Protein AF-A0A2J7ZUZ9-F1 (afdb_monomer_lite)

pLDDT: mean 76.52, std 19.71, range [29.55, 97.06]

Foldseek 3Di:
DDDDDPPPPPDDDDPVVCVVPVPDGDPDDDPVNDPDDCVVVVNSPDDVVRNLLVVLQVVLVVLLQLQDPPSDPHNDPVSVVLQVLQCVQPVLDDSLLLLLWDWDPADDPRHIFIDRLNGTRDPVCVSNRSSSCSNVVDARDDDPDDDQAALCQLVAFQWSHSLLADPDGSHTPSVVQVQCSQQAQSTGNLLLLQLLVQLVCLVVPQDADPPPGHDDPVRVQVSSLVSSCVCNCVNRRVHDLVSHDPQCSTSVSVNVSSNVCVVSDDPSSSVNSVVVVPPPDDPPPPDPPDPPDDDDDD

Radius of gyration: 25.72 Å; chains: 1; bounding box: 66×53×93 Å

Organism: NCBI:txid47790

Secondary structure (DSSP, 8-state):
--------------HHHHHH-TT----PPPGGGSSS-TTTTTTTSS-HHHHHHHHHHHHHHHHHHHHSTTTSSS--HHHHHHHHHHHHH-TT--GGGGTS-EEEPPBTTBPPEEEETTEEPPTT-HHHHHHHHHGGGSPPP--SSPPPP-THHHHSBSTT-TTSB-SSTT-BHHHHTHHHHTSTT--BHHHHHHHHHHHHHHHHHSPPPPTT-PPPHHHHHHHHHHHHIIIIIIIII---GGGS-GGGGSHHHHHHHHHHHGGGS-HHHHHHHHHHHHS-S-----PPPPTT-PPPP-

Structure (mmCIF, N/CA/C/O backbone):
data_AF-A0A2J7ZUZ9-F1
#
_entry.id   AF-A0A2J7ZUZ9-F1
#
loop_
_atom_site.group_PDB
_atom_site.id
_atom_site.type_symbol
_atom_site.label_atom_id
_atom_site.label_alt_id
_atom_site.label_comp_id
_atom_site.label_asym_id
_atom_site.label_entity_id
_atom_site.label_seq_id
_atom_site.pdbx_PDB_ins_code
_atom_site.Cartn_x
_atom_site.Cartn_y
_atom_site.Cartn_z
_atom_site.occupancy
_atom_site.B_iso_or_equiv
_atom_site.auth_seq_id
_atom_site.auth_comp_id
_atom_site.auth_asym_id
_atom_site.auth_atom_id
_atom_site.pdbx_PDB_model_num
ATOM 1 N N . MET A 1 1 ? 32.241 20.405 -55.257 1.00 35.75 1 MET A N 1
ATOM 2 C CA . MET A 1 1 ? 31.264 19.854 -54.292 1.00 35.75 1 MET A CA 1
ATOM 3 C C . MET A 1 1 ? 31.857 18.591 -53.686 1.00 35.75 1 MET A C 1
ATOM 5 O O . MET A 1 1 ? 31.893 17.569 -54.351 1.00 35.75 1 MET A O 1
ATOM 9 N N . GLY A 1 2 ? 32.438 18.690 -52.487 1.00 31.30 2 GLY A N 1
ATOM 10 C CA . GLY A 1 2 ? 33.053 17.546 -51.808 1.00 31.30 2 GLY A CA 1
ATOM 11 C C . GLY A 1 2 ? 32.007 16.774 -51.010 1.00 31.30 2 GLY A C 1
ATOM 12 O O . GLY A 1 2 ? 31.391 17.340 -50.109 1.00 31.30 2 GLY A O 1
ATOM 13 N N . SER A 1 3 ? 31.805 15.497 -51.340 1.00 31.50 3 SER A N 1
ATOM 14 C CA . SER A 1 3 ? 30.994 14.583 -50.535 1.00 31.50 3 SER A CA 1
ATOM 15 C C . SER A 1 3 ? 31.728 14.350 -49.210 1.00 31.50 3 SER A C 1
ATOM 17 O O . SER A 1 3 ? 32.793 13.729 -49.187 1.00 31.50 3 SER A O 1
ATOM 19 N N . ARG A 1 4 ? 31.206 14.897 -48.108 1.00 31.19 4 ARG A N 1
ATOM 20 C CA . ARG A 1 4 ? 31.667 14.549 -46.761 1.00 31.19 4 ARG A CA 1
ATOM 21 C C . ARG A 1 4 ? 31.138 13.153 -46.448 1.00 31.19 4 ARG A C 1
ATOM 23 O O . ARG A 1 4 ? 29.943 12.993 -46.217 1.00 31.19 4 ARG A O 1
ATOM 30 N N . SER A 1 5 ? 32.018 12.156 -46.440 1.00 32.69 5 SER A N 1
ATOM 31 C CA . SER A 1 5 ? 31.731 10.890 -45.776 1.00 32.69 5 SER A CA 1
ATOM 32 C C . SER A 1 5 ? 31.571 11.183 -44.284 1.00 32.69 5 SER A C 1
ATOM 34 O O . SER A 1 5 ? 32.500 11.627 -43.610 1.00 32.69 5 SER A O 1
ATOM 36 N N . VAL A 1 6 ? 30.359 11.006 -43.764 1.00 29.89 6 VAL A N 1
ATOM 37 C CA . VAL A 1 6 ? 30.126 11.030 -42.320 1.00 29.89 6 VAL A CA 1
ATOM 38 C C . VAL A 1 6 ? 30.695 9.721 -41.789 1.00 29.89 6 VAL A C 1
ATOM 40 O O . VAL A 1 6 ? 30.042 8.683 -41.857 1.00 29.89 6 VAL A O 1
ATOM 43 N N . SER A 1 7 ? 31.947 9.734 -41.330 1.00 32.03 7 SER A N 1
ATOM 44 C CA . SER A 1 7 ? 32.461 8.610 -40.557 1.00 32.03 7 SER A CA 1
ATOM 45 C C . SER A 1 7 ? 31.780 8.640 -39.190 1.00 32.03 7 SER A C 1
ATOM 47 O O . SER A 1 7 ? 31.858 9.623 -38.452 1.00 32.03 7 SER A O 1
ATOM 49 N N . LEU A 1 8 ? 31.052 7.572 -38.866 1.00 31.83 8 LEU A N 1
ATOM 50 C CA . LEU A 1 8 ? 30.595 7.330 -37.504 1.00 31.83 8 LEU A CA 1
ATOM 51 C C . LEU A 1 8 ? 31.837 7.073 -36.657 1.00 31.83 8 LEU A C 1
ATOM 53 O O . LEU A 1 8 ? 32.473 6.023 -36.736 1.00 31.83 8 LEU A O 1
ATOM 57 N N . VAL A 1 9 ? 32.212 8.089 -35.893 1.00 33.97 9 VAL A N 1
ATOM 58 C CA . VAL A 1 9 ? 33.289 8.019 -34.921 1.00 33.97 9 VAL A CA 1
ATOM 59 C C . VAL A 1 9 ? 32.728 7.336 -33.677 1.00 33.97 9 VAL A C 1
ATOM 61 O O . VAL A 1 9 ? 32.212 7.992 -32.777 1.00 33.97 9 VAL A O 1
ATOM 64 N N . ASP A 1 10 ? 32.815 6.008 -33.637 1.00 45.00 10 ASP A N 1
ATOM 65 C CA . ASP A 1 10 ? 32.682 5.259 -32.389 1.00 45.00 10 ASP A CA 1
ATOM 66 C C . ASP A 1 10 ? 33.956 5.486 -31.566 1.00 45.00 10 ASP A C 1
ATOM 68 O O . ASP A 1 10 ? 35.033 4.954 -31.852 1.00 45.00 10 ASP A O 1
ATOM 72 N N . ARG A 1 11 ? 33.854 6.383 -30.587 1.00 41.53 11 ARG A N 1
ATOM 73 C CA . ARG A 1 11 ? 34.906 6.659 -29.612 1.00 41.53 11 ARG A CA 1
ATOM 74 C C . ARG A 1 11 ? 34.312 6.526 -28.228 1.00 41.53 11 ARG A C 1
ATOM 76 O O . ARG A 1 11 ? 33.877 7.503 -27.639 1.00 41.53 11 ARG A O 1
ATOM 83 N N . ALA A 1 12 ? 34.294 5.274 -27.792 1.00 36.56 12 ALA A N 1
ATOM 84 C CA . ALA A 1 12 ? 34.649 4.803 -26.467 1.00 36.56 12 ALA A CA 1
ATOM 85 C C . ALA A 1 12 ? 34.298 5.700 -25.260 1.00 36.56 12 ALA A C 1
ATOM 87 O O . ALA A 1 12 ? 34.717 6.846 -25.137 1.00 36.56 12 ALA A O 1
ATOM 88 N N . TYR A 1 13 ? 33.692 5.012 -24.291 1.00 44.44 13 TYR A N 1
ATOM 89 C CA . TYR A 1 13 ? 33.677 5.268 -22.850 1.00 44.44 13 TYR A CA 1
ATOM 90 C C . TYR A 1 13 ? 32.392 5.875 -22.283 1.00 44.44 13 TYR A C 1
ATOM 92 O O . TYR A 1 13 ? 31.895 6.913 -22.710 1.00 44.44 13 TYR A O 1
ATOM 100 N N . SER A 1 14 ? 31.902 5.249 -21.209 1.00 40.84 14 SER A N 1
ATOM 101 C CA . SER A 1 14 ? 31.182 6.006 -20.193 1.00 40.84 14 SER A CA 1
ATOM 102 C C . SER A 1 14 ? 32.223 6.866 -19.456 1.00 40.84 14 SER A C 1
ATOM 104 O O . SER A 1 14 ? 33.303 6.354 -19.136 1.00 40.84 14 SER A O 1
ATOM 106 N N . PRO A 1 15 ? 31.943 8.147 -19.160 1.00 44.72 15 PRO A N 1
ATOM 107 C CA . PRO A 1 15 ? 32.904 9.036 -18.501 1.00 44.72 15 PRO A CA 1
ATOM 108 C C . PRO A 1 15 ? 33.460 8.492 -17.178 1.00 44.72 15 PRO A C 1
ATOM 110 O O . PRO A 1 15 ? 34.596 8.793 -16.836 1.00 44.72 15 PRO A O 1
ATOM 113 N N . ALA A 1 16 ? 32.682 7.660 -16.474 1.00 50.41 16 ALA A N 1
ATOM 114 C CA . ALA A 1 16 ? 33.068 7.028 -15.212 1.00 50.41 16 ALA A CA 1
ATOM 115 C C . ALA A 1 16 ? 33.930 5.760 -15.387 1.00 50.41 16 ALA A C 1
ATOM 117 O O . ALA A 1 16 ? 34.744 5.444 -14.522 1.00 50.41 16 ALA A O 1
ATOM 118 N N . ALA A 1 17 ? 33.774 5.019 -16.493 1.00 47.00 17 ALA A N 1
ATOM 119 C CA . ALA A 1 17 ? 34.561 3.809 -16.747 1.00 47.00 17 ALA A CA 1
ATOM 120 C C . ALA A 1 17 ? 35.996 4.136 -17.187 1.00 47.00 17 ALA A C 1
ATOM 122 O O . ALA A 1 17 ? 36.925 3.450 -16.770 1.00 47.00 17 ALA A O 1
ATOM 123 N N . TYR A 1 18 ? 36.188 5.208 -17.965 1.00 48.25 18 TYR A N 1
ATOM 124 C CA . TYR A 1 18 ? 37.520 5.663 -18.380 1.00 48.25 18 TYR A CA 1
ATOM 125 C C . TYR A 1 18 ? 38.356 6.183 -17.204 1.00 48.25 18 TYR A C 1
ATOM 127 O O . TYR A 1 18 ? 39.560 5.945 -17.154 1.00 48.25 18 TYR A O 1
ATOM 135 N N . THR A 1 19 ? 37.722 6.843 -16.226 1.00 53.25 19 THR A N 1
ATOM 136 C CA . THR A 1 19 ? 38.403 7.292 -14.999 1.00 53.25 19 THR A CA 1
ATOM 137 C C . THR A 1 19 ? 38.884 6.124 -14.140 1.00 53.25 19 THR A C 1
ATOM 139 O O . THR A 1 19 ? 39.915 6.243 -13.488 1.00 53.25 19 THR A O 1
ATOM 142 N N . ALA A 1 20 ? 38.150 5.007 -14.130 1.00 56.34 20 ALA A N 1
ATOM 143 C CA . ALA A 1 20 ? 38.479 3.832 -13.325 1.00 56.34 20 ALA A CA 1
ATOM 144 C C . ALA A 1 20 ? 39.462 2.871 -14.018 1.00 56.34 20 ALA A C 1
ATOM 146 O O . ALA A 1 20 ? 40.275 2.239 -13.348 1.00 56.34 20 ALA A O 1
ATOM 147 N N . ASN A 1 21 ? 39.396 2.737 -15.347 1.00 52.12 21 ASN A N 1
ATOM 148 C CA . ASN A 1 21 ? 40.333 1.933 -16.126 1.00 52.12 21 ASN A CA 1
ATOM 149 C C . ASN A 1 21 ? 40.436 2.476 -17.569 1.00 52.12 21 ASN A C 1
ATOM 151 O O . ASN A 1 21 ? 39.519 2.261 -18.368 1.00 52.12 21 ASN A O 1
ATOM 155 N N . PRO A 1 22 ? 41.562 3.108 -17.949 1.00 53.25 22 PRO A N 1
ATOM 156 C CA . PRO A 1 22 ? 41.745 3.701 -19.277 1.00 53.25 22 PRO A CA 1
ATOM 157 C C . PRO A 1 22 ? 41.803 2.672 -20.422 1.00 53.25 22 PRO A C 1
ATOM 159 O O . PRO A 1 22 ? 41.774 3.049 -21.592 1.00 53.25 22 PRO A O 1
ATOM 162 N N . HIS A 1 23 ? 41.846 1.373 -20.107 1.00 48.75 23 HIS A N 1
ATOM 163 C CA . HIS A 1 23 ? 41.790 0.273 -21.073 1.00 48.75 23 HIS A CA 1
ATOM 164 C C . HIS A 1 23 ? 40.424 -0.435 -21.127 1.00 48.75 23 HIS A C 1
ATOM 166 O O . HIS A 1 23 ? 40.245 -1.351 -21.935 1.00 48.75 23 HIS A O 1
ATOM 172 N N . ALA A 1 24 ? 39.445 -0.038 -20.305 1.00 45.00 24 ALA A N 1
ATOM 173 C CA . ALA A 1 24 ? 38.121 -0.656 -20.296 1.00 45.00 24 ALA A CA 1
ATOM 174 C C . ALA A 1 24 ? 37.319 -0.262 -21.548 1.00 45.00 24 ALA A C 1
ATOM 176 O O . ALA A 1 24 ? 36.775 0.838 -21.649 1.00 45.00 24 ALA A O 1
ATOM 177 N N . ARG A 1 25 ? 37.220 -1.179 -22.515 1.00 46.41 25 ARG A N 1
ATOM 178 C CA . ARG A 1 25 ? 36.335 -1.026 -23.678 1.00 46.41 25 ARG A CA 1
ATOM 179 C C . ARG A 1 25 ? 34.903 -1.390 -23.288 1.00 46.41 25 ARG A C 1
ATOM 181 O O . ARG A 1 25 ? 34.677 -2.423 -22.662 1.00 46.41 25 ARG A O 1
ATOM 188 N N . LEU A 1 26 ? 33.928 -0.575 -23.694 1.00 44.44 26 LEU A N 1
ATOM 189 C CA . LEU A 1 26 ? 32.530 -1.006 -23.692 1.00 44.44 26 LEU A CA 1
ATOM 190 C C . LEU A 1 26 ? 32.385 -2.159 -24.676 1.00 44.44 26 LEU A C 1
ATOM 192 O O . LEU A 1 26 ? 32.702 -2.017 -25.856 1.00 44.44 26 LEU A O 1
ATOM 196 N N . VAL A 1 27 ? 31.900 -3.297 -24.190 1.00 43.94 27 VAL A N 1
ATOM 197 C CA . VAL A 1 27 ? 31.531 -4.417 -25.051 1.00 43.94 27 VAL A CA 1
ATOM 198 C C . VAL A 1 27 ? 30.217 -4.032 -25.732 1.00 43.94 27 VAL A C 1
ATOM 200 O O . VAL A 1 27 ? 29.131 -4.243 -25.196 1.00 43.94 27 VAL A O 1
ATOM 203 N N . GLY A 1 28 ? 30.315 -3.351 -26.873 1.00 46.69 28 GLY A N 1
ATOM 204 C CA . GLY A 1 28 ? 29.172 -3.117 -27.747 1.00 46.69 28 GLY A CA 1
ATOM 205 C C . GLY A 1 28 ? 28.635 -4.447 -28.277 1.00 46.69 28 GLY A C 1
ATOM 206 O O . GLY A 1 28 ? 29.392 -5.394 -28.495 1.00 46.69 28 GLY A O 1
ATOM 207 N N . VAL A 1 29 ? 27.323 -4.529 -28.494 1.00 43.56 29 VAL A N 1
ATOM 208 C CA . VAL A 1 29 ? 26.736 -5.622 -29.277 1.00 43.56 29 VAL A CA 1
ATOM 209 C C . VAL A 1 29 ? 27.234 -5.451 -30.711 1.00 43.56 29 VAL A C 1
ATOM 211 O O . VAL A 1 29 ? 27.034 -4.394 -31.306 1.00 43.56 29 VAL A O 1
ATOM 214 N N . GLY A 1 30 ? 27.926 -6.458 -31.252 1.00 45.50 30 GLY A N 1
ATOM 215 C CA . GLY A 1 30 ? 28.451 -6.398 -32.616 1.00 45.50 30 GLY A CA 1
ATOM 216 C C . GLY A 1 30 ? 27.342 -6.087 -33.623 1.00 45.50 30 GLY A C 1
ATOM 217 O O . GLY A 1 30 ? 26.228 -6.587 -33.488 1.00 45.50 30 GLY A O 1
ATOM 218 N N . ALA A 1 31 ? 27.639 -5.275 -34.641 1.00 47.31 31 ALA A N 1
ATOM 219 C CA . ALA A 1 31 ? 26.648 -4.841 -35.630 1.00 47.31 31 ALA A CA 1
ATOM 220 C C . ALA A 1 31 ? 25.940 -6.008 -36.343 1.00 47.31 31 ALA A C 1
ATOM 222 O O . ALA A 1 31 ? 24.763 -5.898 -36.662 1.00 47.31 31 ALA A O 1
ATOM 223 N N . ALA A 1 32 ? 26.625 -7.144 -36.512 1.00 48.69 32 ALA A N 1
ATOM 224 C CA . ALA A 1 32 ? 26.057 -8.378 -37.060 1.00 48.69 32 ALA A CA 1
ATOM 225 C C . ALA A 1 32 ? 24.975 -9.020 -36.167 1.00 48.69 32 ALA A C 1
ATOM 227 O O . ALA A 1 32 ? 24.157 -9.796 -36.648 1.00 48.69 32 ALA A O 1
ATOM 228 N N . CYS A 1 33 ? 24.963 -8.694 -34.873 1.00 39.12 33 CYS A N 1
ATOM 229 C CA . CYS A 1 33 ? 23.971 -9.158 -33.906 1.00 39.12 33 CYS A CA 1
ATOM 230 C C . CYS A 1 33 ? 22.786 -8.186 -33.770 1.00 39.12 33 CYS A C 1
ATOM 232 O O . CYS A 1 33 ? 21.904 -8.416 -32.942 1.00 39.12 33 CYS A O 1
ATOM 234 N N . MET A 1 34 ? 22.771 -7.083 -34.530 1.00 43.88 34 MET A N 1
ATOM 235 C CA . MET A 1 34 ? 21.666 -6.129 -34.545 1.00 43.88 34 MET A CA 1
ATOM 236 C C . MET A 1 34 ? 20.755 -6.388 -35.754 1.00 43.88 34 MET A C 1
ATOM 238 O O . MET A 1 34 ? 21.250 -6.496 -36.873 1.00 43.88 34 MET A O 1
ATOM 242 N N . PRO A 1 35 ? 19.423 -6.441 -35.566 1.00 39.12 35 PRO A N 1
ATOM 243 C CA . PRO A 1 35 ? 18.478 -6.684 -36.659 1.00 39.12 35 PRO A CA 1
ATOM 244 C C . PRO A 1 35 ? 18.387 -5.525 -37.670 1.00 39.12 35 PRO A C 1
ATOM 246 O O . PRO A 1 35 ? 17.860 -5.714 -38.761 1.00 39.12 35 PRO A O 1
ATOM 249 N N . ALA A 1 36 ? 18.902 -4.334 -37.334 1.00 43.53 36 ALA A N 1
ATOM 250 C CA . ALA A 1 36 ? 19.027 -3.195 -38.244 1.00 43.53 36 ALA A CA 1
ATOM 251 C C . ALA A 1 36 ? 20.180 -2.253 -37.820 1.00 43.53 36 ALA A C 1
ATOM 253 O O . ALA A 1 36 ? 20.530 -2.213 -36.635 1.00 43.53 36 ALA A O 1
ATOM 254 N N . PRO A 1 37 ? 20.750 -1.457 -38.750 1.00 48.66 37 PRO A N 1
ATOM 255 C CA . PRO A 1 37 ? 21.710 -0.400 -38.434 1.00 48.66 37 PRO A CA 1
ATOM 256 C C . PRO A 1 37 ? 21.165 0.597 -37.391 1.00 48.66 37 PRO A C 1
ATOM 258 O O . PRO A 1 37 ? 20.012 1.021 -37.511 1.00 48.66 37 PRO A O 1
ATOM 261 N N . PRO A 1 38 ? 21.984 1.073 -36.428 1.00 47.72 38 PRO A N 1
ATOM 262 C CA . PRO A 1 38 ? 21.559 2.039 -35.403 1.00 47.72 38 PRO A CA 1
ATOM 263 C C . PRO A 1 38 ? 20.931 3.327 -35.955 1.00 47.72 38 PRO A C 1
ATOM 265 O O . PRO A 1 38 ? 20.087 3.931 -35.292 1.00 47.72 38 PRO A O 1
ATOM 268 N N . ALA A 1 39 ? 21.319 3.721 -37.173 1.00 48.19 39 ALA A N 1
ATOM 269 C CA . ALA A 1 39 ? 20.783 4.872 -37.897 1.00 48.19 39 ALA A CA 1
ATOM 270 C C . ALA A 1 39 ? 19.301 4.720 -38.291 1.00 48.19 39 ALA A C 1
ATOM 272 O O . ALA A 1 39 ? 18.612 5.725 -38.426 1.00 48.19 39 ALA A O 1
ATOM 273 N N . LEU A 1 40 ? 18.801 3.488 -38.451 1.00 46.03 40 LEU A N 1
ATOM 274 C CA . LEU A 1 40 ? 17.403 3.221 -38.811 1.00 46.03 40 LEU A CA 1
ATOM 275 C C . LEU A 1 40 ? 16.477 3.122 -37.594 1.00 46.03 40 LEU A C 1
ATOM 277 O O . LEU A 1 40 ? 15.280 3.346 -37.723 1.00 46.03 40 LEU A O 1
ATOM 281 N N . GLY A 1 41 ? 17.010 2.792 -36.416 1.00 47.50 41 GLY A N 1
ATOM 282 C CA . GLY A 1 41 ? 16.201 2.610 -35.209 1.00 47.50 41 GLY A CA 1
ATOM 283 C C . GLY A 1 41 ? 16.234 3.780 -34.223 1.00 47.50 41 GLY A C 1
ATOM 284 O O . GLY A 1 41 ? 15.698 3.655 -33.129 1.00 47.50 41 GLY A O 1
ATOM 285 N N . GLY A 1 42 ? 16.929 4.881 -34.534 1.00 46.22 42 GLY A N 1
ATOM 286 C CA . GLY A 1 42 ? 17.158 5.973 -3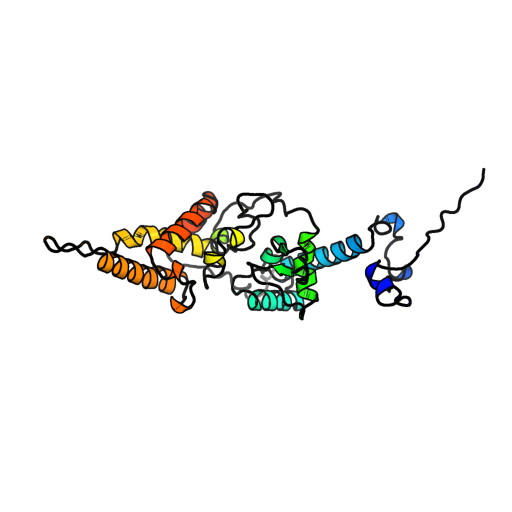3.573 1.00 46.22 42 GLY A CA 1
ATOM 287 C C . GLY A 1 42 ? 18.017 5.574 -32.358 1.00 46.22 42 GLY A C 1
ATOM 288 O O . GLY A 1 42 ? 18.260 6.386 -31.470 1.00 46.22 42 GLY A O 1
ATOM 289 N N . PHE A 1 43 ? 18.523 4.336 -32.327 1.00 46.78 43 PHE A N 1
ATOM 290 C CA . PHE A 1 43 ? 19.289 3.759 -31.218 1.00 46.78 43 PHE A CA 1
ATOM 291 C C . PHE A 1 43 ? 20.760 4.198 -31.195 1.00 46.78 43 PHE A C 1
ATOM 293 O O . PHE A 1 43 ? 21.431 3.998 -30.187 1.00 46.78 43 PHE A O 1
ATOM 300 N N . GLY A 1 44 ? 21.265 4.808 -32.274 1.00 47.34 44 GLY A N 1
ATOM 301 C CA . GLY A 1 44 ? 22.652 5.279 -32.376 1.00 47.34 44 GLY A CA 1
ATOM 302 C C . GLY A 1 44 ? 22.958 6.617 -31.690 1.00 47.34 44 GLY A C 1
ATOM 303 O O . GLY A 1 44 ? 24.092 7.074 -31.780 1.00 47.34 44 GLY A O 1
ATOM 304 N N . LEU A 1 45 ? 21.972 7.265 -31.055 1.00 45.84 45 LEU A N 1
ATOM 305 C CA . LEU A 1 45 ? 22.104 8.637 -30.537 1.00 45.84 45 LEU A CA 1
ATOM 306 C C . LEU A 1 45 ? 21.669 8.833 -29.084 1.00 45.84 45 LEU A C 1
ATOM 308 O O . LEU A 1 45 ? 21.802 9.944 -28.574 1.00 45.84 45 LEU A O 1
ATOM 312 N N . LEU A 1 46 ? 21.169 7.804 -28.395 1.00 51.72 46 LEU A N 1
ATOM 313 C CA . LEU A 1 46 ? 21.024 7.937 -26.949 1.00 51.72 46 LEU A CA 1
ATOM 314 C C . LEU A 1 46 ? 22.436 8.006 -26.367 1.00 51.72 46 LEU A C 1
ATOM 316 O O . LEU A 1 46 ? 23.217 7.077 -26.612 1.00 51.72 46 LEU A O 1
ATOM 320 N N . PRO A 1 47 ? 22.791 9.061 -25.608 1.00 61.16 47 PRO A N 1
ATOM 321 C CA . PRO A 1 47 ? 24.016 9.001 -24.845 1.00 61.16 47 PRO A CA 1
ATOM 322 C C . PRO A 1 47 ? 23.966 7.720 -23.999 1.00 61.16 47 PRO A C 1
ATOM 324 O O . PRO A 1 47 ? 22.907 7.217 -23.612 1.00 61.16 47 PRO A O 1
ATOM 327 N N . LEU A 1 48 ? 25.124 7.085 -23.828 1.00 65.88 48 LEU A N 1
ATOM 328 C CA . LEU A 1 48 ? 25.222 5.725 -23.292 1.00 65.88 48 LEU A CA 1
ATOM 329 C C . LEU A 1 48 ? 24.431 5.538 -21.983 1.00 65.88 48 LEU A C 1
ATOM 331 O O . LEU A 1 48 ? 23.896 4.464 -21.716 1.00 65.88 48 LEU A O 1
ATOM 335 N N . VAL A 1 49 ? 24.340 6.598 -21.181 1.00 66.50 49 VAL A N 1
ATOM 336 C CA . VAL A 1 49 ? 23.588 6.640 -19.927 1.00 66.50 49 VAL A CA 1
ATOM 337 C C . VAL A 1 49 ? 22.092 6.413 -20.162 1.00 66.50 49 VAL A C 1
ATOM 339 O O . VAL A 1 49 ? 21.490 5.580 -19.486 1.00 66.50 49 VAL A O 1
ATOM 342 N N . GLU A 1 50 ? 21.489 7.098 -21.126 1.00 71.38 50 GLU A N 1
ATOM 343 C CA . GLU A 1 50 ? 20.084 6.982 -21.509 1.00 71.38 50 GLU A CA 1
ATOM 344 C C . GLU A 1 50 ? 19.797 5.610 -22.119 1.00 71.38 50 GLU A C 1
ATOM 346 O O . GLU A 1 50 ? 18.786 4.997 -21.778 1.00 71.38 50 GLU A O 1
ATOM 351 N N . HIS A 1 51 ? 20.708 5.076 -22.941 1.00 71.44 51 HIS A N 1
ATOM 352 C CA . HIS A 1 51 ? 20.579 3.717 -23.476 1.00 71.44 51 HIS A CA 1
ATOM 353 C C . HIS A 1 51 ? 20.556 2.669 -22.352 1.00 71.44 51 HIS A C 1
ATOM 355 O O . HIS A 1 51 ? 19.664 1.818 -22.288 1.00 71.44 51 HIS A O 1
ATOM 361 N N . VAL A 1 52 ? 21.520 2.747 -21.429 1.00 74.19 52 VAL A N 1
ATOM 362 C CA . VAL A 1 52 ? 21.610 1.841 -20.280 1.00 74.19 52 VAL A CA 1
ATOM 363 C C . VAL A 1 52 ? 20.372 1.979 -19.392 1.00 74.19 52 VAL A C 1
ATOM 365 O O . VAL A 1 52 ? 19.797 0.967 -18.991 1.00 74.19 52 VAL A O 1
ATOM 368 N N . ARG A 1 53 ? 19.908 3.202 -19.114 1.00 75.31 53 ARG A N 1
ATOM 369 C CA . ARG A 1 53 ? 18.676 3.447 -18.344 1.00 75.31 53 ARG A CA 1
ATOM 370 C C . ARG A 1 53 ? 17.447 2.866 -19.036 1.00 75.31 53 ARG A C 1
ATOM 372 O O . ARG A 1 53 ? 16.679 2.166 -18.384 1.00 75.31 53 ARG A O 1
ATOM 379 N N . GLY A 1 54 ? 17.306 3.064 -20.346 1.00 77.38 54 GLY A N 1
ATOM 380 C CA . GLY A 1 54 ? 16.207 2.512 -21.139 1.00 77.38 54 GLY A CA 1
ATOM 381 C C . GLY A 1 54 ? 16.156 0.984 -21.090 1.00 77.38 54 GLY A C 1
ATOM 382 O O . GLY A 1 54 ? 15.088 0.405 -20.894 1.00 77.38 54 GLY A O 1
ATOM 383 N N . ARG A 1 55 ? 17.313 0.311 -21.165 1.00 80.38 55 ARG A N 1
ATOM 384 C CA . ARG A 1 55 ? 17.393 -1.152 -21.025 1.00 80.38 55 ARG A CA 1
ATOM 385 C C . ARG A 1 55 ? 16.953 -1.626 -19.639 1.00 80.38 55 ARG A C 1
ATOM 387 O O . ARG A 1 55 ? 16.211 -2.603 -19.543 1.00 80.38 55 ARG A O 1
ATOM 394 N N . HIS A 1 56 ? 17.382 -0.944 -18.578 1.00 83.31 56 HIS A N 1
ATOM 395 C CA . HIS A 1 56 ? 16.951 -1.279 -17.220 1.00 83.31 56 HIS A CA 1
ATOM 396 C C . HIS A 1 56 ? 15.465 -0.987 -17.003 1.00 83.31 56 HIS A C 1
ATOM 398 O O . HIS A 1 56 ? 14.800 -1.776 -16.341 1.00 83.31 56 HIS A O 1
ATOM 404 N N . ALA A 1 57 ? 14.920 0.071 -17.609 1.00 83.88 57 ALA A N 1
ATOM 405 C CA . ALA A 1 57 ? 13.497 0.392 -17.519 1.00 83.88 57 ALA A CA 1
ATOM 406 C C . ALA A 1 57 ? 12.644 -0.660 -18.234 1.00 83.88 57 ALA A C 1
ATOM 408 O O . ALA A 1 57 ? 11.655 -1.135 -17.682 1.00 83.88 57 ALA A O 1
ATOM 409 N N . ALA A 1 58 ? 13.073 -1.110 -19.417 1.00 84.88 58 ALA A N 1
ATOM 410 C CA . ALA A 1 58 ? 12.428 -2.213 -20.122 1.00 84.88 58 ALA A CA 1
ATOM 411 C C . ALA A 1 58 ? 12.486 -3.524 -19.317 1.00 84.88 58 ALA A C 1
ATOM 413 O O . ALA A 1 58 ? 11.502 -4.263 -19.262 1.00 84.88 58 ALA A O 1
ATOM 414 N N . LEU A 1 59 ? 13.617 -3.815 -18.663 1.00 82.81 59 LEU A N 1
ATOM 415 C CA . LEU A 1 59 ? 13.737 -4.976 -17.778 1.00 82.81 59 LEU A CA 1
ATOM 416 C C . LEU A 1 59 ? 12.830 -4.845 -16.546 1.00 82.81 59 LEU A C 1
ATOM 418 O O . LEU A 1 59 ? 12.160 -5.809 -16.190 1.00 82.81 59 LEU A O 1
ATOM 422 N N . ALA A 1 60 ? 12.758 -3.664 -15.934 1.00 84.62 60 ALA A N 1
ATOM 423 C CA . ALA A 1 60 ? 11.886 -3.396 -14.797 1.00 84.62 60 ALA A CA 1
ATOM 424 C C . ALA A 1 60 ? 10.404 -3.530 -15.175 1.00 84.62 60 ALA A C 1
ATOM 426 O O . ALA A 1 60 ? 9.652 -4.169 -14.448 1.00 84.62 60 ALA A O 1
ATOM 427 N N . ALA A 1 61 ? 9.998 -3.059 -16.357 1.00 85.75 61 ALA A N 1
ATOM 428 C CA . ALA A 1 61 ? 8.651 -3.278 -16.882 1.00 85.75 61 ALA A CA 1
ATOM 429 C C . ALA A 1 61 ? 8.336 -4.772 -17.075 1.00 85.75 61 ALA A C 1
ATOM 431 O O . ALA A 1 61 ? 7.273 -5.241 -16.676 1.00 85.75 61 ALA A O 1
ATOM 432 N N . ARG A 1 62 ? 9.277 -5.559 -17.613 1.00 83.50 62 ARG A N 1
ATOM 433 C CA . ARG A 1 62 ? 9.120 -7.023 -17.714 1.00 83.50 62 ARG A CA 1
ATOM 434 C C . ARG A 1 62 ? 9.057 -7.695 -16.343 1.00 83.50 62 ARG A C 1
ATOM 436 O O . ARG A 1 62 ? 8.320 -8.661 -16.185 1.00 83.50 62 ARG A O 1
ATOM 443 N N . CYS A 1 63 ? 9.805 -7.182 -15.366 1.00 83.69 63 CYS A N 1
ATOM 444 C CA . CYS A 1 63 ? 9.763 -7.657 -13.985 1.00 83.69 63 CYS A CA 1
ATOM 445 C C . CYS A 1 63 ? 8.377 -7.432 -13.381 1.00 83.69 63 CYS A C 1
ATOM 447 O O . CYS A 1 63 ? 7.829 -8.349 -12.784 1.00 83.69 63 CYS A O 1
ATOM 449 N N . LEU A 1 64 ? 7.799 -6.240 -13.576 1.00 84.94 64 LEU A N 1
ATOM 450 C CA . LEU A 1 64 ? 6.439 -5.914 -13.143 1.00 84.94 64 LEU A CA 1
ATOM 451 C C . LEU A 1 64 ? 5.420 -6.888 -13.740 1.00 84.94 64 LEU A C 1
ATOM 453 O O . LEU A 1 64 ? 4.653 -7.497 -13.004 1.00 84.94 64 LEU A O 1
ATOM 457 N N . VAL A 1 65 ? 5.450 -7.076 -15.063 1.00 83.75 65 VAL A N 1
ATOM 458 C CA . VAL A 1 65 ? 4.520 -7.975 -15.767 1.00 83.75 65 VAL A CA 1
ATOM 459 C C . VAL A 1 65 ? 4.693 -9.428 -15.317 1.00 83.75 65 VAL A C 1
ATOM 461 O O . VAL A 1 65 ? 3.706 -10.120 -15.099 1.00 83.75 65 VAL A O 1
ATOM 464 N N . GLY A 1 66 ? 5.935 -9.893 -15.151 1.00 80.44 66 GLY A N 1
ATOM 465 C CA . GLY A 1 66 ? 6.230 -11.278 -14.776 1.00 80.44 66 GLY A CA 1
ATOM 466 C C . GLY A 1 66 ? 6.011 -11.604 -13.295 1.00 80.44 66 GLY A C 1
ATOM 467 O O . GLY A 1 66 ? 5.802 -12.770 -12.971 1.00 80.44 66 GLY A O 1
ATOM 468 N N . ALA A 1 67 ? 6.076 -10.609 -12.405 1.00 80.19 67 ALA A N 1
ATOM 469 C CA . ALA A 1 67 ? 5.885 -10.782 -10.962 1.00 80.19 67 ALA A CA 1
ATOM 470 C C . ALA A 1 67 ? 4.431 -10.577 -10.511 1.00 80.19 67 ALA A C 1
ATOM 472 O O . ALA A 1 67 ? 4.078 -10.968 -9.401 1.00 80.19 67 ALA A O 1
ATOM 473 N N . CYS A 1 68 ? 3.592 -9.962 -11.347 1.00 74.88 68 CYS A N 1
ATOM 474 C CA . CYS A 1 68 ? 2.171 -9.780 -11.081 1.00 74.88 68 CYS A CA 1
ATOM 475 C C . CYS A 1 68 ? 1.363 -10.943 -11.684 1.00 74.88 68 CYS A C 1
ATOM 477 O O . CYS A 1 68 ? 1.311 -11.076 -12.911 1.00 74.88 68 CYS A O 1
ATOM 479 N N . PRO A 1 69 ? 0.695 -11.771 -10.859 1.00 65.94 69 PRO A N 1
ATOM 480 C CA . PRO A 1 69 ? -0.212 -12.801 -11.357 1.00 65.94 69 PRO A CA 1
ATOM 481 C C . PRO A 1 69 ? -1.282 -12.197 -12.278 1.00 65.94 69 PRO A C 1
ATOM 483 O O . PRO A 1 69 ? -1.838 -11.145 -11.975 1.00 65.94 69 PRO A O 1
ATOM 486 N N . GLY A 1 70 ? -1.555 -12.846 -13.413 1.00 64.94 70 GLY A N 1
ATOM 487 C CA . GLY A 1 70 ? -2.592 -12.422 -14.363 1.00 64.94 70 GLY A CA 1
ATOM 488 C C . GLY A 1 70 ? -2.186 -11.347 -15.380 1.00 64.94 70 GLY A C 1
ATOM 489 O O . GLY A 1 70 ? -2.931 -11.130 -16.329 1.00 64.94 70 GLY A O 1
ATOM 490 N N . LEU A 1 71 ? -1.013 -10.708 -15.251 1.00 64.38 71 LEU A N 1
ATOM 491 C CA . LEU A 1 71 ? -0.513 -9.758 -16.265 1.00 64.38 71 LEU A CA 1
ATOM 492 C C . LEU A 1 71 ? 0.344 -10.415 -17.357 1.00 64.38 71 LEU A C 1
ATOM 494 O O . LEU A 1 71 ? 0.491 -9.855 -18.442 1.00 64.38 71 LEU A O 1
ATOM 498 N N . GLY A 1 72 ? 0.916 -11.589 -17.088 1.00 62.72 72 GLY A N 1
ATOM 499 C CA . GLY A 1 72 ? 1.740 -12.335 -18.036 1.00 62.72 72 GLY A CA 1
ATOM 500 C C . GLY A 1 72 ? 1.259 -13.773 -18.207 1.00 62.72 72 GLY A C 1
ATOM 501 O O . GLY A 1 72 ? 0.822 -14.400 -17.248 1.00 62.72 72 GLY A O 1
ATOM 502 N N . ALA A 1 73 ? 1.400 -14.312 -19.423 1.00 66.69 73 ALA A N 1
ATOM 503 C CA . ALA A 1 73 ? 1.102 -15.718 -19.720 1.00 66.69 73 ALA A CA 1
ATOM 504 C C . ALA A 1 73 ? 2.061 -16.699 -19.014 1.00 66.69 73 ALA A C 1
ATOM 506 O O . ALA A 1 73 ? 1.728 -17.862 -18.819 1.00 66.69 73 ALA A O 1
ATOM 507 N N . VAL A 1 74 ? 3.259 -16.232 -18.639 1.00 71.94 74 VAL A N 1
ATOM 508 C CA . VAL A 1 74 ? 4.293 -17.021 -17.958 1.00 71.94 74 VAL A CA 1
ATOM 509 C C . VAL A 1 74 ? 4.917 -16.182 -16.847 1.00 71.94 74 VAL A C 1
ATOM 511 O O . VAL A 1 74 ? 5.410 -15.080 -17.100 1.00 71.94 74 VAL A O 1
ATOM 514 N N . GLN A 1 75 ? 4.947 -16.717 -15.625 1.00 72.31 75 GLN A N 1
ATOM 515 C CA . GLN A 1 75 ? 5.738 -16.135 -14.542 1.00 72.31 75 GLN A CA 1
ATOM 516 C C . GLN A 1 75 ? 7.212 -16.471 -14.755 1.00 72.31 75 GLN A C 1
ATOM 518 O O . GLN A 1 75 ? 7.620 -17.632 -14.757 1.00 72.31 75 GLN A O 1
ATOM 523 N N . LEU A 1 76 ? 8.027 -15.440 -14.955 1.00 76.94 76 LEU A N 1
ATOM 524 C CA . LEU A 1 76 ? 9.459 -15.608 -15.171 1.00 76.94 76 LEU A CA 1
ATOM 525 C C . LEU A 1 76 ? 10.146 -15.877 -13.819 1.00 76.94 76 LEU A C 1
ATOM 527 O O . LEU A 1 76 ? 10.015 -15.043 -12.921 1.00 76.94 76 LEU A O 1
ATOM 531 N N . PRO A 1 77 ? 10.939 -16.958 -13.658 1.00 82.25 77 PRO A N 1
ATOM 532 C CA . PRO A 1 77 ? 11.556 -17.299 -12.371 1.00 82.25 77 PRO A CA 1
ATOM 533 C C . PRO A 1 77 ? 12.367 -16.156 -11.748 1.00 82.25 77 PRO A C 1
ATOM 535 O O . PRO A 1 77 ? 12.310 -15.921 -10.545 1.00 82.25 77 PRO A O 1
ATOM 538 N N . TRP A 1 78 ? 13.078 -15.378 -12.569 1.00 80.75 78 TRP A N 1
ATOM 539 C CA . TRP A 1 78 ? 13.858 -14.235 -12.091 1.00 80.75 78 TRP A CA 1
ATOM 540 C C . TRP A 1 78 ? 12.985 -13.075 -11.580 1.00 80.75 78 TRP A C 1
ATOM 542 O O . TRP A 1 78 ? 13.417 -12.340 -10.694 1.00 80.75 78 TRP A O 1
ATOM 552 N N . ALA A 1 79 ? 11.764 -12.908 -12.102 1.00 82.31 79 ALA A N 1
ATOM 553 C CA . ALA A 1 79 ? 10.830 -11.883 -11.638 1.00 82.31 79 ALA A CA 1
ATOM 554 C C . ALA A 1 79 ? 10.274 -12.241 -10.250 1.00 82.31 79 ALA A C 1
ATOM 556 O O . ALA A 1 79 ? 10.136 -11.366 -9.398 1.00 82.31 79 ALA A O 1
ATOM 557 N N . LEU A 1 80 ? 10.060 -13.535 -9.986 1.00 83.38 80 LEU A N 1
ATOM 558 C CA . LEU A 1 80 ? 9.707 -14.039 -8.655 1.00 83.38 80 LEU A CA 1
ATOM 559 C C . LEU A 1 80 ? 10.850 -13.850 -7.650 1.00 83.38 80 LEU A C 1
ATOM 561 O O . LEU A 1 80 ? 10.606 -13.448 -6.516 1.00 83.38 80 LEU A O 1
ATOM 565 N N . VAL A 1 81 ? 12.103 -14.056 -8.068 1.00 86.69 81 VAL A N 1
ATOM 566 C CA . VAL A 1 81 ? 13.276 -13.748 -7.228 1.00 86.69 81 VAL A CA 1
ATOM 567 C C . VAL A 1 81 ? 13.347 -12.252 -6.916 1.00 86.69 81 VAL A C 1
ATOM 569 O O . VAL A 1 81 ? 13.561 -11.878 -5.765 1.00 86.69 81 VAL A O 1
ATOM 572 N N . ALA A 1 82 ? 13.132 -11.382 -7.906 1.00 85.50 82 ALA A N 1
ATOM 573 C CA . ALA A 1 82 ? 13.103 -9.936 -7.686 1.00 85.50 82 ALA A CA 1
ATOM 574 C C . ALA A 1 82 ? 11.983 -9.521 -6.715 1.00 85.50 82 ALA A C 1
ATOM 576 O O . ALA A 1 82 ? 12.216 -8.691 -5.836 1.00 85.50 82 ALA A O 1
ATOM 577 N N . LEU A 1 83 ? 10.801 -10.138 -6.819 1.00 87.19 83 LEU A N 1
ATOM 578 C CA . LEU A 1 83 ? 9.705 -9.946 -5.870 1.00 87.19 83 LEU A CA 1
ATOM 579 C C . LEU A 1 83 ? 10.080 -10.412 -4.458 1.00 87.19 83 LEU A C 1
ATOM 581 O O . LEU A 1 83 ? 9.881 -9.665 -3.504 1.00 87.19 83 LEU A O 1
ATOM 585 N N . ALA A 1 84 ? 10.672 -11.598 -4.317 1.00 88.38 84 ALA A N 1
ATOM 586 C CA . ALA A 1 84 ? 11.117 -12.105 -3.021 1.00 88.38 84 ALA A CA 1
ATOM 587 C C . ALA A 1 84 ? 12.158 -11.174 -2.375 1.00 88.38 84 ALA A C 1
ATOM 589 O O . ALA A 1 84 ? 12.099 -10.909 -1.175 1.00 88.38 84 ALA A O 1
ATOM 590 N N . LEU A 1 85 ? 13.074 -10.612 -3.171 1.00 89.12 85 LEU A N 1
ATOM 591 C CA . LEU A 1 85 ? 14.037 -9.621 -2.691 1.00 89.12 85 LEU A CA 1
ATOM 592 C C . LEU A 1 85 ? 13.353 -8.316 -2.259 1.00 89.12 85 LEU A C 1
ATOM 594 O O . LEU A 1 85 ? 13.702 -7.783 -1.209 1.00 89.12 85 LEU A O 1
ATOM 598 N N . LEU A 1 86 ? 12.363 -7.817 -3.009 1.00 89.56 86 LEU A N 1
ATOM 599 C CA . LEU A 1 86 ? 11.561 -6.654 -2.603 1.00 89.56 86 LEU A CA 1
ATOM 600 C C . LEU A 1 86 ? 10.829 -6.912 -1.280 1.00 89.56 86 LEU A C 1
ATOM 602 O O . LEU A 1 86 ? 10.869 -6.071 -0.382 1.00 89.56 86 LEU A O 1
ATOM 606 N N . GLN A 1 87 ? 10.219 -8.086 -1.129 1.00 89.56 87 GLN A N 1
ATOM 607 C CA . GLN A 1 87 ? 9.517 -8.487 0.092 1.00 89.56 87 GLN A CA 1
ATOM 608 C C . GLN A 1 87 ? 10.466 -8.664 1.282 1.00 89.56 87 GLN A C 1
ATOM 610 O O . GLN A 1 87 ? 10.092 -8.376 2.419 1.00 89.56 87 GLN A O 1
ATOM 615 N N . HIS A 1 88 ? 11.715 -9.065 1.026 1.00 89.88 88 HIS A N 1
ATOM 616 C CA . HIS A 1 88 ? 12.762 -9.094 2.043 1.00 89.88 88 HIS A CA 1
ATOM 617 C C . HIS A 1 88 ? 13.141 -7.686 2.528 1.00 89.88 88 HIS A C 1
ATOM 619 O O . HIS A 1 88 ? 13.462 -7.508 3.702 1.00 89.88 88 HIS A O 1
ATOM 625 N N . LEU A 1 89 ? 13.063 -6.666 1.661 1.00 89.44 89 LEU A N 1
ATOM 626 C CA . LEU A 1 89 ? 13.229 -5.270 2.082 1.00 89.44 89 LEU A CA 1
ATOM 627 C C . LEU A 1 89 ? 12.053 -4.811 2.935 1.00 89.44 89 LEU A C 1
ATOM 629 O O . LEU A 1 89 ? 12.249 -4.239 4.013 1.00 89.44 89 LEU A O 1
ATOM 633 N N . HIS A 1 90 ? 10.837 -5.039 2.446 1.00 89.19 90 HIS A N 1
ATOM 634 C CA . HIS A 1 90 ? 9.615 -4.638 3.117 1.00 89.19 90 HIS A CA 1
ATOM 635 C C . HIS A 1 90 ? 8.480 -5.634 2.822 1.00 89.19 90 HIS A C 1
ATOM 637 O O . HIS A 1 90 ? 8.156 -5.820 1.652 1.00 89.19 90 HIS A O 1
ATOM 643 N N . PRO A 1 91 ? 7.792 -6.202 3.833 1.00 86.69 91 PRO A N 1
ATOM 644 C CA . PRO A 1 91 ? 6.746 -7.212 3.614 1.00 86.69 91 PRO A CA 1
ATOM 645 C C . PRO A 1 91 ? 5.590 -6.748 2.717 1.00 86.69 91 PRO A C 1
ATOM 647 O O . PRO A 1 91 ? 5.008 -7.540 1.986 1.00 86.69 91 PRO A O 1
ATOM 650 N N . ALA A 1 92 ? 5.268 -5.453 2.761 1.00 89.00 92 ALA A N 1
ATOM 651 C CA . ALA A 1 92 ? 4.238 -4.846 1.917 1.00 89.00 92 ALA A CA 1
ATOM 652 C C . ALA A 1 92 ? 4.735 -4.405 0.524 1.00 89.00 92 ALA A C 1
ATOM 654 O O . ALA A 1 92 ? 3.974 -3.797 -0.227 1.00 89.00 92 ALA A O 1
ATOM 655 N N . ALA A 1 93 ? 6.008 -4.643 0.182 1.00 89.94 93 ALA A N 1
ATOM 656 C CA . ALA A 1 93 ? 6.527 -4.292 -1.132 1.00 89.94 93 ALA A CA 1
ATOM 657 C C . ALA A 1 93 ? 5.877 -5.176 -2.200 1.00 89.94 93 ALA A C 1
ATOM 659 O O . ALA A 1 93 ? 6.017 -6.399 -2.205 1.00 89.94 93 ALA A O 1
ATOM 660 N N . SER A 1 94 ? 5.181 -4.524 -3.123 1.00 87.94 94 SER A N 1
ATOM 661 C CA . SER A 1 94 ? 4.669 -5.137 -4.343 1.00 87.94 94 SER A CA 1
ATOM 662 C C . SER A 1 94 ? 5.584 -4.778 -5.517 1.00 87.94 94 SER A C 1
ATOM 664 O O . SER A 1 94 ? 6.380 -3.837 -5.407 1.00 87.94 94 SER A O 1
ATOM 666 N N . PRO A 1 95 ? 5.470 -5.458 -6.671 1.00 86.44 95 PRO A N 1
ATOM 667 C CA . PRO A 1 95 ? 6.189 -5.043 -7.869 1.00 86.44 95 PRO A CA 1
ATOM 668 C C . PRO A 1 95 ? 5.948 -3.563 -8.200 1.00 86.44 95 PRO A C 1
ATOM 670 O O . PRO A 1 95 ? 6.897 -2.865 -8.551 1.00 86.44 95 PRO A O 1
ATOM 673 N N . LEU A 1 96 ? 4.726 -3.045 -7.995 1.00 87.56 96 LEU A N 1
ATOM 674 C CA . LEU A 1 96 ? 4.375 -1.645 -8.275 1.00 87.56 96 LEU A CA 1
ATOM 675 C C . LEU A 1 96 ? 5.260 -0.633 -7.535 1.00 87.56 96 LEU A C 1
ATOM 677 O O . LEU A 1 96 ? 5.477 0.460 -8.050 1.00 87.56 96 LEU A O 1
ATOM 681 N N . CYS A 1 97 ? 5.867 -1.005 -6.403 1.00 88.31 97 CYS A N 1
ATOM 682 C CA . CYS A 1 97 ? 6.814 -0.140 -5.703 1.00 88.31 97 CYS A CA 1
ATOM 683 C C . CYS A 1 97 ? 8.044 0.238 -6.550 1.00 88.31 97 CYS A C 1
ATOM 685 O O . CYS A 1 97 ? 8.700 1.223 -6.228 1.00 88.31 97 CYS A O 1
ATOM 687 N N . LEU A 1 98 ? 8.353 -0.489 -7.633 1.00 87.25 98 LEU A N 1
ATOM 688 C CA . LEU A 1 98 ? 9.383 -0.090 -8.600 1.00 87.25 98 LEU A CA 1
ATOM 689 C C . LEU A 1 98 ? 8.999 1.188 -9.364 1.00 87.25 98 LEU A C 1
ATOM 691 O O . LEU A 1 98 ? 9.882 1.968 -9.706 1.00 87.25 98 LEU A O 1
ATOM 695 N N . LEU A 1 99 ? 7.705 1.427 -9.608 1.00 85.50 99 LEU A N 1
ATOM 696 C CA . LEU A 1 99 ? 7.202 2.617 -10.312 1.00 85.50 99 LEU A CA 1
ATOM 697 C C . LEU A 1 99 ? 7.270 3.880 -9.450 1.00 85.50 99 LEU A C 1
ATOM 699 O O . LEU A 1 99 ? 7.348 4.988 -9.974 1.00 85.50 99 LEU A O 1
ATOM 703 N N . THR A 1 100 ? 7.218 3.711 -8.130 1.00 84.19 100 THR A N 1
ATOM 704 C CA . THR A 1 100 ? 7.234 4.804 -7.149 1.00 84.19 100 THR A CA 1
ATOM 705 C C . THR A 1 100 ? 8.531 4.850 -6.344 1.00 84.19 100 THR A C 1
ATOM 707 O O . THR A 1 100 ? 8.632 5.624 -5.389 1.00 84.19 100 THR A O 1
ATOM 710 N N . ALA A 1 101 ? 9.510 4.007 -6.687 1.00 86.50 101 ALA A N 1
ATOM 711 C CA . ALA A 1 101 ? 10.810 3.978 -6.038 1.00 86.50 101 ALA A CA 1
ATOM 712 C C . ALA A 1 101 ? 11.494 5.338 -6.191 1.00 86.50 101 ALA A C 1
ATOM 714 O O . ALA A 1 101 ? 11.414 5.998 -7.230 1.00 86.50 101 ALA A O 1
ATOM 715 N N . ARG A 1 102 ? 12.177 5.770 -5.134 1.00 83.69 102 ARG A N 1
ATOM 716 C CA . ARG A 1 102 ? 12.829 7.081 -5.106 1.00 83.69 102 ARG A CA 1
ATOM 717 C C . ARG A 1 102 ? 14.322 6.943 -5.046 1.00 83.69 102 ARG A C 1
ATOM 719 O O . ARG A 1 102 ? 14.828 6.011 -4.440 1.00 83.69 102 ARG A O 1
ATOM 726 N N . VAL A 1 103 ? 15.022 7.923 -5.593 1.00 84.62 103 VAL A N 1
ATOM 727 C CA . VAL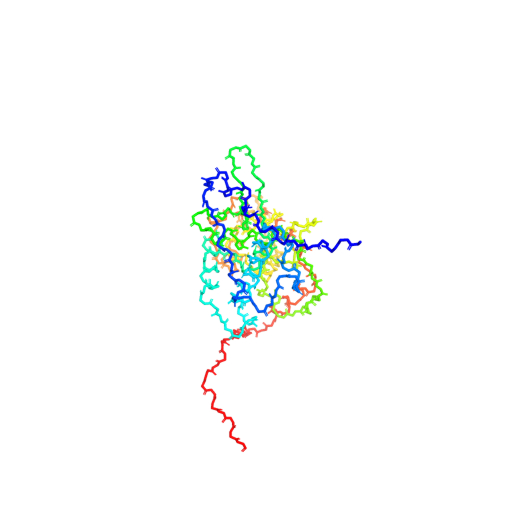 A 1 103 ? 16.468 8.032 -5.441 1.00 84.62 103 VAL A CA 1
ATOM 728 C C . VAL A 1 103 ? 16.765 9.253 -4.586 1.00 84.62 103 VAL A C 1
ATOM 730 O O . VAL A 1 103 ? 16.398 10.375 -4.937 1.00 84.62 103 VAL A O 1
ATOM 733 N N . THR A 1 104 ? 17.413 9.047 -3.443 1.00 83.00 104 THR A N 1
ATOM 734 C CA . THR A 1 104 ? 18.004 10.149 -2.688 1.00 83.00 104 THR A CA 1
ATOM 735 C C . THR A 1 104 ? 19.313 10.551 -3.362 1.00 83.00 104 THR A C 1
ATOM 737 O O . THR A 1 104 ? 20.125 9.683 -3.693 1.00 83.00 104 THR A O 1
ATOM 740 N N . PRO A 1 105 ? 19.545 11.852 -3.606 1.00 78.88 105 PRO A N 1
ATOM 741 C CA . PRO A 1 105 ? 20.805 12.301 -4.176 1.00 78.88 105 PRO A CA 1
ATOM 742 C C . PRO A 1 105 ? 21.943 12.072 -3.180 1.00 78.88 105 PRO A C 1
ATOM 744 O O . PRO A 1 105 ? 21.738 12.139 -1.965 1.00 78.88 105 PRO A O 1
ATOM 747 N N . ALA A 1 106 ? 23.153 11.858 -3.699 1.00 81.38 106 ALA A N 1
ATOM 748 C CA . ALA A 1 106 ? 24.347 11.808 -2.866 1.00 81.38 106 ALA A CA 1
ATOM 749 C C . ALA A 1 106 ? 24.520 13.141 -2.112 1.00 81.38 106 ALA A C 1
ATOM 751 O O . ALA A 1 106 ? 24.343 14.218 -2.689 1.00 81.38 106 ALA A O 1
ATOM 752 N N . ARG A 1 107 ? 24.854 13.079 -0.820 1.00 77.88 107 ARG A N 1
ATOM 753 C CA . ARG A 1 107 ? 25.089 14.256 0.032 1.00 77.88 107 ARG A CA 1
ATOM 754 C C . ARG A 1 107 ? 26.349 14.053 0.863 1.00 77.88 107 ARG A C 1
ATOM 756 O O . ARG A 1 107 ? 26.360 13.249 1.794 1.00 77.88 107 ARG A O 1
ATOM 763 N N . GLY A 1 108 ? 27.398 14.812 0.545 1.00 79.88 108 GLY A N 1
ATOM 764 C CA . GLY A 1 108 ? 28.697 14.685 1.207 1.00 79.88 108 GLY A CA 1
ATOM 765 C C . GLY A 1 108 ? 29.253 13.269 1.053 1.00 79.88 108 GLY A C 1
ATOM 766 O O . GLY A 1 108 ? 29.430 12.795 -0.064 1.00 79.88 108 GLY A O 1
ATOM 767 N N . LEU A 1 109 ? 29.482 12.589 2.178 1.00 73.69 109 LEU A N 1
ATOM 768 C CA . LEU A 1 109 ? 29.965 11.204 2.221 1.00 73.69 109 LEU A CA 1
ATOM 769 C C . LEU A 1 109 ? 28.861 10.153 2.004 1.00 73.69 109 LEU A C 1
ATOM 771 O O . LEU A 1 109 ? 29.170 8.972 1.866 1.00 73.69 109 LEU A O 1
ATOM 775 N N . HIS A 1 110 ? 27.582 10.544 1.983 1.00 74.06 110 HIS A N 1
ATOM 776 C CA . HIS A 1 110 ? 26.483 9.606 1.759 1.00 74.06 110 HIS A CA 1
ATOM 777 C C . HIS A 1 110 ? 26.251 9.395 0.257 1.00 74.06 110 HIS A C 1
ATOM 779 O O . HIS A 1 110 ? 25.904 10.361 -0.435 1.00 74.06 110 HIS A O 1
ATOM 785 N N . PRO A 1 111 ? 26.408 8.160 -0.260 1.00 76.25 111 PRO A N 1
ATOM 786 C CA . PRO A 1 111 ? 26.115 7.865 -1.655 1.00 76.25 111 PRO A CA 1
ATOM 787 C C . PRO A 1 111 ? 24.614 7.993 -1.933 1.00 76.25 111 PRO A C 1
ATOM 789 O O . PRO A 1 111 ? 23.787 7.941 -1.021 1.00 76.25 111 PRO A O 1
ATOM 792 N N . ALA A 1 112 ? 24.264 8.145 -3.211 1.00 81.25 112 ALA A N 1
ATOM 793 C CA . ALA A 1 112 ? 22.871 8.086 -3.633 1.00 81.25 112 ALA A CA 1
ATOM 794 C C . ALA A 1 112 ? 22.271 6.719 -3.267 1.00 81.25 112 ALA A C 1
ATOM 796 O O . ALA A 1 112 ? 22.930 5.691 -3.440 1.00 81.25 112 ALA A O 1
ATOM 797 N N . ALA A 1 113 ? 21.032 6.704 -2.777 1.00 86.06 113 ALA A N 1
ATOM 798 C CA . ALA A 1 113 ? 20.360 5.475 -2.372 1.00 86.06 113 ALA A CA 1
ATOM 799 C C . ALA A 1 113 ? 18.973 5.381 -3.001 1.00 86.06 113 ALA A C 1
ATOM 801 O O . ALA A 1 113 ? 18.234 6.362 -3.075 1.00 86.06 113 ALA A O 1
ATOM 802 N N . VAL A 1 114 ? 18.610 4.175 -3.428 1.00 89.00 114 VAL A N 1
ATOM 803 C CA . VAL A 1 114 ? 17.250 3.887 -3.879 1.00 89.00 114 VAL A CA 1
ATOM 804 C C . VAL A 1 114 ? 16.419 3.497 -2.671 1.00 89.00 114 VAL A C 1
ATOM 806 O O . VAL A 1 114 ? 16.835 2.632 -1.904 1.00 89.00 114 VAL A O 1
ATOM 809 N N . LEU A 1 115 ? 15.262 4.123 -2.502 1.00 88.88 115 LEU A N 1
ATOM 810 C CA . LEU A 1 115 ? 14.322 3.857 -1.427 1.00 88.88 115 LEU A CA 1
ATOM 811 C C . LEU A 1 115 ? 13.079 3.160 -1.977 1.00 88.88 115 LEU A C 1
ATOM 813 O O . LEU A 1 115 ? 12.411 3.679 -2.875 1.00 88.88 115 LEU A O 1
ATOM 817 N N . VAL A 1 116 ? 12.744 2.021 -1.376 1.00 89.38 116 VAL A N 1
ATOM 818 C CA . VAL A 1 116 ? 11.478 1.307 -1.563 1.00 89.38 116 VAL A CA 1
ATOM 819 C C . VAL A 1 116 ? 10.749 1.333 -0.225 1.00 89.38 116 VAL A C 1
ATOM 821 O O . VAL A 1 116 ? 11.264 0.813 0.764 1.00 89.38 116 VAL A O 1
ATOM 824 N N . LEU A 1 117 ? 9.584 1.990 -0.172 1.00 88.12 117 LEU A N 1
ATOM 825 C CA . LEU A 1 117 ? 8.807 2.185 1.064 1.00 88.12 117 LEU A CA 1
ATOM 826 C C . LEU A 1 117 ? 9.655 2.768 2.213 1.00 88.12 117 LEU A C 1
ATOM 828 O O . LEU A 1 117 ? 9.626 2.304 3.350 1.00 88.12 117 LEU A O 1
ATOM 832 N N . GLY A 1 118 ? 10.496 3.753 1.884 1.00 84.44 118 GLY A N 1
ATOM 833 C CA . GLY A 1 118 ? 11.406 4.408 2.829 1.00 84.44 118 GLY A CA 1
ATOM 834 C C . GLY A 1 118 ? 12.648 3.599 3.228 1.00 84.44 118 GLY A C 1
ATOM 835 O O . GLY A 1 118 ? 13.491 4.129 3.951 1.00 84.44 118 GLY A O 1
ATOM 836 N N . ARG A 1 119 ? 12.811 2.357 2.753 1.00 87.81 119 ARG A N 1
ATOM 837 C CA . ARG A 1 119 ? 13.969 1.507 3.072 1.00 87.81 119 ARG A CA 1
ATOM 838 C C . ARG A 1 119 ? 15.009 1.520 1.951 1.00 87.81 119 ARG A C 1
ATOM 840 O O . ARG A 1 119 ? 14.629 1.377 0.787 1.00 87.81 119 ARG A O 1
ATOM 847 N N . PRO A 1 120 ? 16.308 1.675 2.269 1.00 89.75 120 PRO A N 1
ATOM 848 C CA . PRO A 1 120 ? 17.357 1.659 1.262 1.00 89.75 120 PRO A CA 1
ATOM 849 C C . PRO A 1 120 ? 17.524 0.261 0.665 1.00 89.75 120 PRO A C 1
ATOM 851 O O . PRO A 1 120 ? 17.631 -0.727 1.391 1.00 89.75 120 PRO A O 1
ATOM 854 N N . VAL A 1 121 ? 17.591 0.187 -0.662 1.00 89.69 121 VAL A N 1
ATOM 855 C CA . VAL A 1 121 ? 17.946 -1.042 -1.374 1.00 89.69 121 VAL A CA 1
ATOM 856 C C . VAL A 1 121 ? 19.434 -1.342 -1.119 1.00 89.69 121 VAL A C 1
ATOM 858 O O . VAL A 1 121 ? 20.275 -0.480 -1.389 1.00 89.69 121 VAL A O 1
ATOM 861 N N . PRO A 1 122 ? 19.794 -2.538 -0.613 1.00 86.31 122 PRO A N 1
ATOM 862 C CA . PRO A 1 122 ? 21.173 -2.910 -0.333 1.00 86.31 122 PRO A CA 1
ATOM 863 C C . PRO A 1 122 ? 22.047 -2.848 -1.584 1.00 86.31 122 PRO A C 1
ATOM 865 O O . PRO A 1 122 ? 21.734 -3.456 -2.609 1.00 86.31 122 PRO A O 1
ATOM 868 N N . ALA A 1 123 ? 23.200 -2.187 -1.471 1.00 81.31 123 ALA A N 1
ATOM 869 C CA . ALA A 1 123 ? 24.187 -2.119 -2.551 1.00 81.31 123 ALA A CA 1
ATOM 870 C C . ALA A 1 123 ? 24.757 -3.501 -2.933 1.00 81.31 123 ALA A C 1
ATOM 872 O O . ALA A 1 123 ? 25.258 -3.673 -4.042 1.00 81.31 123 ALA A O 1
ATOM 873 N N . SER A 1 124 ? 24.636 -4.496 -2.046 1.00 81.50 124 SER A N 1
ATOM 874 C CA . SER A 1 124 ? 24.982 -5.897 -2.317 1.00 81.50 124 SER A CA 1
ATOM 875 C C . SER A 1 124 ? 24.103 -6.549 -3.391 1.00 81.50 124 SER A C 1
ATOM 877 O O . SER A 1 124 ? 24.480 -7.591 -3.922 1.00 81.50 124 SER A O 1
ATOM 879 N N . CYS A 1 125 ? 22.964 -5.944 -3.750 1.00 81.25 125 CYS A N 1
ATOM 880 C CA . CYS A 1 125 ? 22.099 -6.401 -4.834 1.00 81.25 125 CYS A CA 1
ATOM 881 C C . CYS A 1 125 ? 22.042 -5.362 -5.973 1.00 81.25 125 CYS A C 1
ATOM 883 O O . CYS A 1 125 ? 21.040 -4.655 -6.129 1.00 81.25 125 CYS A O 1
ATOM 885 N N . PRO A 1 126 ? 23.097 -5.253 -6.805 1.00 80.44 126 PRO A N 1
ATOM 886 C CA . PRO A 1 126 ? 23.173 -4.231 -7.851 1.00 80.44 126 PRO A CA 1
ATOM 887 C C . PRO A 1 126 ? 22.043 -4.347 -8.882 1.00 80.44 126 PRO A C 1
ATOM 889 O O . PRO A 1 126 ? 21.570 -3.331 -9.383 1.00 80.44 126 PRO A O 1
ATOM 892 N N . ALA A 1 127 ? 21.558 -5.563 -9.154 1.00 79.75 127 ALA A N 1
ATOM 893 C CA . ALA A 1 127 ? 20.427 -5.783 -10.053 1.00 79.75 127 ALA A CA 1
ATOM 894 C C . ALA A 1 127 ? 19.132 -5.142 -9.524 1.00 79.75 127 ALA A C 1
ATOM 896 O O . ALA A 1 127 ? 18.422 -4.481 -10.278 1.00 79.75 127 ALA A O 1
ATOM 897 N N . LEU A 1 128 ? 18.842 -5.275 -8.224 1.00 81.62 128 LEU A N 1
ATOM 898 C CA . LEU A 1 128 ? 17.657 -4.663 -7.621 1.00 81.62 128 LEU A CA 1
ATOM 899 C C . LEU A 1 128 ? 17.782 -3.137 -7.556 1.00 81.62 128 LEU A C 1
ATOM 901 O O . LEU A 1 128 ? 16.815 -2.434 -7.842 1.00 81.62 128 LEU A O 1
ATOM 905 N N . VAL A 1 129 ? 18.981 -2.623 -7.259 1.00 83.81 129 VAL A N 1
ATOM 906 C CA . VAL A 1 129 ? 19.277 -1.182 -7.327 1.00 83.81 129 VAL A CA 1
ATOM 907 C C . VAL A 1 129 ? 19.011 -0.647 -8.734 1.00 83.81 129 VAL A C 1
ATOM 909 O O . VAL A 1 129 ? 18.358 0.385 -8.880 1.00 83.81 129 VAL A O 1
ATOM 912 N N . GLN A 1 130 ? 19.470 -1.347 -9.773 1.00 82.38 130 GLN A N 1
ATOM 913 C CA . GLN A 1 130 ? 19.253 -0.955 -11.167 1.00 82.38 130 GLN A CA 1
ATOM 914 C C . GLN A 1 130 ? 17.773 -0.998 -11.557 1.00 82.38 130 GLN A C 1
ATOM 916 O O . GLN A 1 130 ? 17.289 -0.039 -12.153 1.00 82.38 130 GLN A O 1
ATOM 921 N N . LEU A 1 131 ? 17.051 -2.064 -11.194 1.00 80.88 131 LEU A N 1
ATOM 922 C CA . LEU A 1 131 ? 15.616 -2.199 -11.461 1.00 80.88 131 LEU A CA 1
ATOM 923 C C . LEU A 1 131 ? 14.807 -1.079 -10.800 1.00 80.88 131 LEU A C 1
ATOM 925 O O . LEU A 1 131 ? 14.007 -0.428 -11.465 1.00 80.88 131 LEU A O 1
ATOM 929 N N . ALA A 1 132 ? 15.048 -0.819 -9.515 1.00 83.69 132 ALA A N 1
ATOM 930 C CA . ALA A 1 132 ? 14.331 0.209 -8.769 1.00 83.69 132 ALA A CA 1
ATOM 931 C C . ALA A 1 132 ? 14.743 1.638 -9.183 1.00 83.69 132 ALA A C 1
ATOM 933 O O . ALA A 1 132 ? 13.919 2.545 -9.159 1.00 83.69 132 ALA A O 1
ATOM 934 N N . SER A 1 133 ? 15.986 1.851 -9.632 1.00 81.94 133 SER A N 1
ATOM 935 C CA . SER A 1 133 ? 16.431 3.153 -10.167 1.00 81.94 133 SER A CA 1
ATOM 936 C C . SER A 1 133 ? 15.909 3.443 -11.573 1.00 81.94 133 SER A C 1
ATOM 938 O O . SER A 1 133 ? 15.918 4.596 -12.000 1.00 81.94 133 SER A O 1
ATOM 940 N N . ALA A 1 134 ? 15.519 2.416 -12.331 1.00 80.25 134 ALA A N 1
ATOM 941 C CA . ALA A 1 134 ? 15.263 2.562 -13.757 1.00 80.25 134 ALA A CA 1
ATOM 942 C C . ALA A 1 134 ? 14.093 3.505 -14.058 1.00 80.25 134 ALA A C 1
ATOM 944 O O . ALA A 1 134 ? 14.195 4.348 -14.948 1.00 80.25 134 ALA A O 1
ATOM 945 N N . PHE A 1 135 ? 13.012 3.397 -13.282 1.00 79.88 135 PHE A N 1
ATOM 946 C CA . PHE A 1 135 ? 11.839 4.255 -13.432 1.00 79.88 135 PHE A CA 1
ATOM 947 C C . PHE A 1 135 ? 12.074 5.684 -12.939 1.00 79.88 135 PHE A C 1
ATOM 949 O O . PHE A 1 135 ? 11.460 6.602 -13.465 1.00 79.88 135 PHE A O 1
ATOM 956 N N . PHE A 1 136 ? 13.014 5.907 -12.015 1.00 79.56 136 PHE A N 1
ATOM 957 C CA . PHE A 1 136 ? 13.338 7.255 -11.535 1.00 79.56 136 PHE A CA 1
ATOM 958 C C . PHE A 1 136 ? 13.909 8.165 -12.635 1.00 79.56 136 PHE A C 1
ATOM 960 O O . PHE A 1 136 ? 13.781 9.384 -12.568 1.00 79.56 136 PHE A O 1
ATOM 967 N N . ALA A 1 137 ? 14.551 7.588 -13.655 1.00 76.81 137 ALA A N 1
ATOM 968 C CA . ALA A 1 137 ? 15.059 8.346 -14.796 1.00 76.81 137 ALA A CA 1
ATOM 969 C C . ALA A 1 137 ? 13.979 8.697 -15.837 1.00 76.81 137 ALA A C 1
ATOM 971 O O . ALA A 1 137 ? 14.277 9.411 -16.795 1.00 76.81 137 ALA A O 1
ATOM 972 N N . LEU A 1 138 ? 12.761 8.175 -15.678 1.00 79.50 138 LEU A N 1
ATOM 973 C CA . LEU A 1 138 ? 11.619 8.451 -16.540 1.00 79.50 138 LEU A CA 1
ATOM 974 C C . LEU A 1 138 ? 10.712 9.514 -15.900 1.00 79.50 138 LEU A C 1
ATOM 976 O O . LEU A 1 138 ? 10.757 9.719 -14.684 1.00 79.50 138 LEU A O 1
ATOM 980 N N . PRO A 1 139 ? 9.864 10.195 -16.692 1.00 78.81 139 PRO A N 1
ATOM 981 C CA . PRO A 1 139 ? 8.769 10.978 -16.137 1.00 78.81 139 PRO A CA 1
ATOM 982 C C . PRO A 1 139 ? 7.897 10.119 -15.203 1.00 78.81 139 PRO A C 1
ATOM 984 O O . PRO A 1 139 ? 7.784 8.909 -15.432 1.00 78.81 139 PRO A O 1
ATOM 987 N N . PRO A 1 140 ? 7.254 10.716 -14.180 1.00 77.75 140 PRO A N 1
ATOM 988 C CA . PRO A 1 140 ? 6.328 9.992 -13.317 1.00 77.75 140 PRO A CA 1
ATOM 989 C C . PRO A 1 140 ? 5.273 9.229 -14.132 1.00 77.75 140 PRO A C 1
ATOM 991 O O . PRO A 1 140 ? 4.819 9.743 -15.159 1.00 77.75 140 PRO A O 1
ATOM 994 N N . PRO A 1 141 ? 4.866 8.024 -13.694 1.00 79.31 141 PRO A N 1
ATOM 995 C CA . PRO A 1 141 ? 3.860 7.250 -14.405 1.00 79.31 141 PRO A CA 1
ATOM 996 C C . PRO A 1 141 ? 2.548 8.034 -14.481 1.00 79.31 141 PRO A C 1
ATOM 998 O O . PRO A 1 141 ? 2.063 8.557 -13.478 1.00 79.31 141 PRO A O 1
ATOM 1001 N N . VAL A 1 142 ? 1.971 8.095 -15.681 1.00 78.56 142 VAL A N 1
ATOM 1002 C CA . VAL A 1 142 ? 0.667 8.714 -15.932 1.00 78.56 142 VAL A CA 1
ATOM 1003 C C . VAL A 1 142 ? -0.339 7.614 -16.228 1.00 78.56 142 VAL A C 1
ATOM 1005 O O . VAL A 1 142 ? -0.088 6.724 -17.040 1.00 78.56 142 VAL A O 1
ATOM 1008 N N . ILE A 1 143 ? -1.488 7.683 -15.567 1.00 79.56 143 ILE A N 1
ATOM 1009 C CA . ILE A 1 143 ? -2.607 6.778 -15.814 1.00 79.56 143 ILE A CA 1
ATOM 1010 C C . ILE A 1 143 ? -3.334 7.268 -17.067 1.00 79.56 143 ILE A C 1
ATOM 1012 O O . ILE A 1 143 ? -3.901 8.357 -17.068 1.00 79.56 143 ILE A O 1
ATOM 1016 N N . ILE A 1 144 ? -3.297 6.468 -18.135 1.00 81.69 144 ILE A N 1
ATOM 1017 C CA . ILE A 1 144 ? -3.938 6.805 -19.418 1.00 81.69 144 ILE A CA 1
ATOM 1018 C C . ILE A 1 144 ? -5.427 6.445 -19.389 1.00 81.69 144 ILE A C 1
ATOM 1020 O O . ILE A 1 144 ? -6.268 7.211 -19.850 1.00 81.69 144 ILE A O 1
ATOM 1024 N N . THR A 1 145 ? -5.761 5.285 -18.825 1.00 83.31 145 THR A N 1
ATOM 1025 C CA . THR A 1 145 ? -7.142 4.812 -18.710 1.00 83.31 145 THR A CA 1
ATOM 1026 C C . THR A 1 145 ? -7.296 4.125 -17.360 1.00 83.31 145 THR A C 1
ATOM 1028 O O . THR A 1 145 ? -6.772 3.022 -17.185 1.00 83.31 145 THR A O 1
ATOM 1031 N N . PRO A 1 146 ? -7.923 4.781 -16.368 1.00 81.00 146 PRO A N 1
ATOM 1032 C CA . PRO A 1 146 ? -8.161 4.141 -15.089 1.00 81.00 146 PRO A CA 1
ATOM 1033 C C . PRO A 1 146 ? -9.164 2.991 -15.270 1.00 81.00 146 PRO A C 1
ATOM 1035 O O . PRO A 1 146 ? -10.172 3.181 -15.951 1.00 81.00 146 PRO A O 1
ATOM 1038 N N . PRO A 1 147 ? -8.896 1.801 -14.703 1.00 84.94 147 PRO A N 1
ATOM 1039 C CA . PRO A 1 147 ? -9.857 0.707 -14.730 1.00 84.94 147 PRO A CA 1
ATOM 1040 C C . PRO A 1 147 ? -11.099 1.084 -13.921 1.00 84.94 147 PRO A C 1
ATOM 1042 O O . PRO A 1 147 ? -10.995 1.785 -12.910 1.00 84.94 147 PRO A O 1
ATOM 1045 N N . GLU A 1 148 ? -12.262 0.587 -14.344 1.00 90.50 148 GLU A N 1
ATOM 1046 C CA . GLU A 1 148 ? -13.484 0.753 -13.562 1.00 90.50 148 GLU A CA 1
ATOM 1047 C C . GLU A 1 148 ? -13.312 0.105 -12.172 1.00 90.50 148 GLU A C 1
ATOM 1049 O O . GLU A 1 148 ? -12.817 -1.029 -12.067 1.00 90.50 148 GLU A O 1
ATOM 1054 N N . PRO A 1 149 ? -13.675 0.815 -11.089 1.00 92.88 149 PRO A N 1
ATOM 1055 C CA . PRO A 1 149 ? -13.633 0.271 -9.739 1.00 92.88 149 PRO A CA 1
ATOM 1056 C C . PRO A 1 149 ? -14.495 -0.985 -9.618 1.00 92.88 149 PRO A C 1
ATOM 1058 O O . PRO A 1 149 ? -15.614 -1.042 -10.120 1.00 92.88 149 PRO A O 1
ATOM 1061 N N . GLY A 1 150 ? -13.984 -1.990 -8.912 1.00 92.94 150 GLY A N 1
ATOM 1062 C CA . GLY A 1 150 ? -14.673 -3.264 -8.723 1.00 92.94 150 GLY A CA 1
ATOM 1063 C C . GLY A 1 150 ? -14.055 -4.090 -7.596 1.00 92.94 150 GLY A C 1
ATOM 1064 O O . GLY A 1 150 ? -13.218 -3.576 -6.850 1.00 92.94 150 GLY A O 1
ATOM 1065 N N . PRO A 1 151 ? -14.404 -5.383 -7.471 1.00 91.75 151 PRO A N 1
ATOM 1066 C CA . PRO A 1 151 ? -13.921 -6.237 -6.379 1.00 91.75 151 PRO A CA 1
ATOM 1067 C C . PRO A 1 151 ? -12.391 -6.303 -6.267 1.00 91.75 151 PRO A C 1
ATOM 1069 O O . PRO A 1 151 ? -11.835 -6.424 -5.175 1.00 91.75 151 PRO A O 1
ATOM 1072 N N . TRP A 1 152 ? -11.685 -6.137 -7.392 1.00 90.88 152 TRP A N 1
ATOM 1073 C CA . TRP A 1 152 ? -10.224 -6.075 -7.439 1.00 90.88 152 TRP A CA 1
ATOM 1074 C C . TRP A 1 152 ? -9.640 -4.947 -6.569 1.00 90.88 152 TRP A C 1
ATOM 1076 O O . TRP A 1 152 ? -8.525 -5.096 -6.061 1.00 90.88 152 TRP A O 1
ATOM 1086 N N . CYS A 1 153 ? -10.386 -3.857 -6.330 1.00 94.38 153 CYS A N 1
ATOM 1087 C CA . CYS A 1 153 ? -9.964 -2.753 -5.466 1.00 94.38 153 CYS A CA 1
ATOM 1088 C C . CYS A 1 153 ? -9.650 -3.231 -4.043 1.00 94.38 153 CYS A C 1
ATOM 1090 O O . CYS A 1 153 ? -8.776 -2.662 -3.399 1.00 94.38 153 CYS A O 1
ATOM 1092 N N . PHE A 1 154 ? -10.288 -4.300 -3.557 1.00 94.56 154 PHE A N 1
ATOM 1093 C CA . PHE A 1 154 ? -9.994 -4.871 -2.239 1.00 94.56 154 PHE A CA 1
ATOM 1094 C C . PHE A 1 154 ? -8.543 -5.360 -2.123 1.00 94.56 154 PHE A C 1
ATOM 1096 O O . PHE A 1 154 ? -7.868 -5.119 -1.117 1.00 94.56 154 PHE A O 1
ATOM 1103 N N . ASN A 1 155 ? -8.048 -6.004 -3.180 1.00 92.12 155 ASN A N 1
ATOM 1104 C CA . ASN A 1 155 ? -6.710 -6.591 -3.241 1.00 92.12 155 ASN A CA 1
ATOM 1105 C C . ASN A 1 155 ? -5.668 -5.651 -3.860 1.00 92.12 155 ASN A C 1
ATOM 1107 O O . ASN A 1 155 ? -4.485 -5.993 -3.900 1.00 92.12 155 ASN A O 1
ATOM 1111 N N . ALA A 1 156 ? -6.079 -4.467 -4.323 1.00 91.94 156 ALA A N 1
ATOM 1112 C CA . ALA A 1 156 ? -5.164 -3.477 -4.866 1.00 91.94 156 ALA A CA 1
ATOM 1113 C C . ALA A 1 156 ? -4.085 -3.126 -3.820 1.00 91.94 156 ALA A C 1
ATOM 1115 O O . ALA A 1 156 ? -4.433 -2.830 -2.668 1.00 91.94 156 ALA A O 1
ATOM 1116 N N . PRO A 1 157 ? -2.787 -3.132 -4.188 1.00 92.50 157 PRO A N 1
ATOM 1117 C CA . PRO A 1 157 ? -1.724 -2.704 -3.289 1.00 92.50 157 PRO A CA 1
ATOM 1118 C C . PRO A 1 157 ? -1.993 -1.291 -2.773 1.00 92.50 157 PRO A C 1
ATOM 1120 O O . PRO A 1 157 ? -2.385 -0.407 -3.533 1.00 92.50 157 PRO A O 1
ATOM 1123 N N . LEU A 1 158 ? -1.791 -1.075 -1.479 1.00 93.94 158 LEU A N 1
ATOM 1124 C CA . LEU A 1 158 ? -1.931 0.244 -0.869 1.00 93.94 158 LEU A CA 1
ATOM 1125 C C . LEU A 1 158 ? -0.688 1.095 -1.136 1.00 93.94 158 LEU A C 1
ATOM 1127 O O . LEU A 1 158 ? -0.780 2.265 -1.501 1.00 93.94 158 LEU A O 1
ATOM 1131 N N . TRP A 1 159 ? 0.488 0.490 -0.970 1.00 91.81 159 TRP A N 1
ATOM 1132 C CA . TRP A 1 159 ? 1.767 1.182 -1.063 1.00 91.81 159 TRP A CA 1
ATOM 1133 C C . TRP A 1 159 ? 2.413 1.019 -2.433 1.00 91.81 159 TRP A C 1
ATOM 1135 O O . TRP A 1 159 ? 2.364 -0.048 -3.045 1.00 91.81 159 TRP A O 1
ATOM 1145 N N . GLY A 1 160 ? 3.047 2.092 -2.907 1.00 87.06 160 GLY A N 1
ATOM 1146 C CA . GLY A 1 160 ? 3.630 2.157 -4.246 1.00 87.06 160 GLY A CA 1
ATOM 1147 C C . GLY A 1 160 ? 2.617 2.026 -5.384 1.00 87.06 160 GLY A C 1
ATOM 1148 O O . GLY A 1 160 ? 2.985 1.696 -6.507 1.00 87.06 160 GLY A O 1
ATOM 1149 N N . ASN A 1 161 ? 1.337 2.266 -5.099 1.00 89.19 161 ASN A N 1
ATOM 1150 C CA . ASN A 1 161 ? 0.275 2.217 -6.086 1.00 89.19 161 ASN A CA 1
ATOM 1151 C C . ASN A 1 161 ? 0.153 3.576 -6.805 1.00 89.19 161 ASN A C 1
ATOM 1153 O O . ASN A 1 161 ? -0.181 4.569 -6.154 1.00 89.19 161 ASN A O 1
ATOM 1157 N N . PRO A 1 162 ? 0.386 3.652 -8.130 1.00 83.44 162 PRO A N 1
ATOM 1158 C CA . PRO A 1 162 ? 0.296 4.911 -8.872 1.00 83.44 162 PRO A CA 1
ATOM 1159 C C . PRO A 1 162 ? -1.125 5.497 -8.919 1.00 83.44 162 PRO A C 1
ATOM 1161 O O . PRO A 1 162 ? -1.270 6.688 -9.174 1.00 83.44 162 PRO A O 1
ATOM 1164 N N . PHE A 1 163 ? -2.161 4.697 -8.636 1.00 85.19 163 PHE A N 1
ATOM 1165 C CA . PHE A 1 163 ? -3.551 5.158 -8.520 1.00 85.19 163 PHE A CA 1
ATOM 1166 C C . PHE A 1 163 ? -3.857 5.880 -7.204 1.00 85.19 163 PHE A C 1
ATOM 1168 O O . PHE A 1 163 ? -4.923 6.476 -7.075 1.00 85.19 163 PHE A O 1
ATOM 1175 N N . LEU A 1 164 ? -2.930 5.857 -6.245 1.00 86.62 164 LEU A N 1
ATOM 1176 C CA . LEU A 1 164 ? -3.036 6.555 -4.965 1.00 86.62 164 LEU A CA 1
ATOM 1177 C C . LEU A 1 164 ? -1.913 7.606 -4.857 1.00 86.62 164 LEU A C 1
ATOM 1179 O O . LEU A 1 164 ? -0.981 7.442 -4.057 1.00 86.62 164 LEU A O 1
ATOM 1183 N N . PRO A 1 165 ? -1.932 8.658 -5.703 1.00 73.31 165 PRO A N 1
ATOM 1184 C CA . PRO A 1 165 ? -0.868 9.651 -5.724 1.00 73.31 165 PRO A CA 1
ATOM 1185 C C . PRO A 1 165 ? -0.842 10.474 -4.430 1.00 73.31 165 PRO A C 1
ATOM 1187 O O . PRO A 1 165 ? -1.864 10.720 -3.791 1.00 73.31 165 PRO A O 1
ATOM 1190 N N . GLY A 1 166 ? 0.355 10.929 -4.058 1.00 71.56 166 GLY A N 1
ATOM 1191 C CA . GLY A 1 166 ? 0.537 11.919 -3.001 1.00 71.56 166 GLY A CA 1
ATOM 1192 C C . GLY A 1 166 ? 0.006 13.307 -3.407 1.00 71.56 166 GLY A C 1
ATOM 1193 O O . GLY A 1 166 ? -0.387 13.523 -4.552 1.00 71.56 166 GLY A O 1
ATOM 1194 N N . PRO A 1 167 ? 0.045 14.297 -2.496 1.00 71.75 167 PRO A N 1
ATOM 1195 C CA . PRO A 1 167 ? -0.558 15.618 -2.711 1.00 71.75 167 PRO A CA 1
ATOM 1196 C C . PRO A 1 167 ? 0.213 16.458 -3.730 1.00 71.75 167 PRO A C 1
ATOM 1198 O O . PRO A 1 167 ? -0.260 17.497 -4.177 1.00 71.75 167 PRO A O 1
ATOM 1201 N N . ALA A 1 168 ? 1.436 16.039 -4.051 1.00 72.19 168 ALA A N 1
ATOM 1202 C CA . ALA A 1 168 ? 2.324 16.709 -4.975 1.00 72.19 168 ALA A CA 1
ATOM 1203 C C . ALA A 1 168 ? 2.871 15.696 -5.992 1.00 72.19 168 ALA A C 1
ATOM 1205 O O . ALA A 1 168 ? 3.070 14.527 -5.637 1.00 72.19 168 ALA A O 1
ATOM 1206 N N . PRO A 1 169 ? 3.179 16.132 -7.227 1.00 67.56 169 PRO A N 1
ATOM 1207 C CA . PRO A 1 169 ? 3.787 15.281 -8.243 1.00 67.56 169 PRO A CA 1
ATOM 1208 C C . PRO A 1 169 ? 5.039 14.566 -7.722 1.00 67.56 169 PRO A C 1
ATOM 1210 O O . PRO A 1 169 ? 5.895 15.171 -7.077 1.00 67.56 169 PRO A O 1
ATOM 1213 N N . GLY A 1 170 ? 5.141 13.261 -7.982 1.00 66.00 170 GLY A N 1
ATOM 1214 C CA . GLY A 1 170 ? 6.262 12.432 -7.525 1.00 66.00 170 GLY A CA 1
ATOM 1215 C C . GLY A 1 170 ? 6.238 12.074 -6.033 1.00 66.00 170 GLY A C 1
ATOM 1216 O O . GLY A 1 170 ? 7.099 11.313 -5.580 1.00 66.00 170 GLY A O 1
ATOM 1217 N N . ARG A 1 171 ? 5.257 12.565 -5.260 1.00 72.69 171 ARG A N 1
ATOM 1218 C CA . ARG A 1 171 ? 4.968 12.033 -3.925 1.00 72.69 171 ARG A CA 1
ATOM 1219 C C . ARG A 1 171 ? 3.997 10.864 -4.035 1.00 72.69 171 ARG A C 1
ATOM 1221 O O . ARG A 1 171 ? 3.100 10.838 -4.868 1.00 72.69 171 ARG A O 1
ATOM 1228 N N . SER A 1 172 ? 4.216 9.888 -3.176 1.00 80.06 172 SER A N 1
ATOM 1229 C CA . SER A 1 172 ? 3.473 8.643 -3.066 1.00 80.06 172 SER A CA 1
ATOM 1230 C C . SER A 1 172 ? 3.015 8.485 -1.623 1.00 80.06 172 SER A C 1
ATOM 1232 O O . SER A 1 172 ? 3.655 9.002 -0.699 1.00 80.06 172 SER A O 1
ATOM 1234 N N . LEU A 1 173 ? 1.909 7.774 -1.444 1.00 88.62 173 LEU A N 1
ATOM 1235 C CA . LEU A 1 173 ? 1.229 7.605 -0.165 1.00 88.62 173 LEU A CA 1
ATOM 1236 C C . LEU A 1 173 ? 2.153 7.116 0.966 1.00 88.62 173 LEU A C 1
ATOM 1238 O O . LEU A 1 173 ? 2.071 7.601 2.093 1.00 88.62 173 LEU A O 1
ATOM 1242 N N . ASP A 1 174 ? 3.094 6.222 0.652 1.00 87.50 174 ASP A N 1
ATOM 1243 C CA . ASP A 1 174 ? 4.072 5.655 1.592 1.00 87.50 174 ASP A CA 1
ATOM 1244 C C . ASP A 1 174 ? 5.027 6.696 2.196 1.00 87.50 174 ASP A C 1
ATOM 1246 O O . ASP A 1 174 ? 5.658 6.448 3.218 1.00 87.50 174 ASP A O 1
ATOM 1250 N N . THR A 1 175 ? 5.126 7.885 1.604 1.00 84.31 175 THR A N 1
ATOM 1251 C CA . THR A 1 175 ? 5.929 8.981 2.162 1.00 84.31 175 THR A CA 1
ATOM 1252 C C . THR A 1 175 ? 5.163 9.829 3.153 1.00 84.31 175 THR A C 1
ATOM 1254 O O . THR A 1 175 ? 5.722 10.211 4.178 1.00 84.31 175 THR A O 1
ATOM 1257 N N . ASP A 1 176 ? 3.912 10.155 2.848 1.00 87.75 176 ASP A N 1
ATOM 1258 C CA . ASP A 1 176 ? 3.083 10.981 3.732 1.00 87.75 176 ASP A CA 1
ATOM 1259 C C . ASP A 1 176 ? 2.560 10.172 4.934 1.00 87.75 176 ASP A C 1
ATOM 1261 O O . ASP A 1 176 ? 2.292 10.716 6.013 1.00 87.75 176 ASP A O 1
ATOM 1265 N N . PHE A 1 177 ? 2.516 8.847 4.778 1.00 91.25 177 PHE A N 1
ATOM 1266 C CA . PHE A 1 177 ? 2.114 7.886 5.798 1.00 91.25 177 PHE A CA 1
ATOM 1267 C C . PHE A 1 177 ? 3.196 6.836 6.068 1.00 91.25 177 PHE A C 1
ATOM 1269 O O . PHE A 1 177 ? 2.898 5.653 6.197 1.00 91.25 177 PHE A O 1
ATOM 1276 N N . ALA A 1 178 ? 4.462 7.254 6.174 1.00 89.44 178 ALA A N 1
ATOM 1277 C CA . ALA A 1 178 ? 5.587 6.343 6.419 1.00 89.44 178 ALA A CA 1
ATOM 1278 C C . ALA A 1 178 ? 5.441 5.513 7.711 1.00 89.44 178 ALA A C 1
ATOM 1280 O O . ALA A 1 178 ? 5.923 4.384 7.795 1.00 89.44 178 ALA A O 1
ATOM 1281 N N . ASP A 1 179 ? 4.762 6.050 8.723 1.00 91.81 179 ASP A N 1
ATOM 1282 C CA . ASP A 1 179 ? 4.413 5.332 9.948 1.00 91.81 179 ASP A CA 1
ATOM 1283 C C . ASP A 1 179 ? 3.452 4.168 9.675 1.00 91.81 179 ASP A C 1
ATOM 1285 O O . ASP A 1 179 ? 3.705 3.056 10.136 1.00 91.81 179 ASP A O 1
ATOM 1289 N N . LEU A 1 180 ? 2.403 4.404 8.881 1.00 93.69 180 LEU A N 1
ATOM 1290 C CA . LEU A 1 180 ? 1.456 3.370 8.456 1.00 93.69 180 LEU A CA 1
ATOM 1291 C C . LEU A 1 180 ? 2.074 2.398 7.444 1.00 93.69 180 LEU A C 1
ATOM 1293 O O . LEU A 1 180 ? 1.768 1.212 7.493 1.00 93.69 180 LEU A O 1
ATOM 1297 N N . ALA A 1 181 ? 2.975 2.860 6.575 1.00 91.31 181 ALA A N 1
ATOM 1298 C CA . ALA A 1 181 ? 3.671 2.005 5.614 1.00 91.31 181 ALA A CA 1
ATOM 1299 C C . ALA A 1 181 ? 4.482 0.903 6.303 1.00 91.31 181 ALA A C 1
ATOM 1301 O O . ALA A 1 181 ? 4.575 -0.199 5.776 1.00 91.31 181 ALA A O 1
ATOM 1302 N N . ASN A 1 182 ? 4.997 1.168 7.507 1.00 88.62 182 ASN A N 1
ATOM 1303 C CA . ASN A 1 182 ? 5.728 0.192 8.314 1.00 88.62 182 ASN A CA 1
ATOM 1304 C C . ASN A 1 182 ? 4.826 -0.741 9.142 1.00 88.62 182 ASN A C 1
ATOM 1306 O O . ASN A 1 182 ? 5.351 -1.579 9.876 1.00 88.62 182 ASN A O 1
ATOM 1310 N N . VAL A 1 183 ? 3.498 -0.612 9.064 1.00 91.62 183 VAL A N 1
ATOM 1311 C CA . VAL A 1 183 ? 2.567 -1.487 9.787 1.00 91.62 183 VAL A CA 1
ATOM 1312 C C . VAL A 1 183 ? 2.450 -2.830 9.057 1.00 91.62 183 VAL A C 1
ATOM 1314 O O . VAL A 1 183 ? 1.999 -2.862 7.909 1.00 91.62 183 VAL A O 1
ATOM 1317 N N . PRO A 1 184 ? 2.810 -3.958 9.698 1.00 89.06 184 PRO A N 1
ATOM 1318 C CA . PRO A 1 184 ? 2.631 -5.275 9.095 1.00 89.06 184 PRO A CA 1
ATOM 1319 C C . PRO A 1 184 ? 1.155 -5.558 8.795 1.00 89.06 184 PRO A C 1
ATOM 1321 O O . PRO A 1 184 ? 0.281 -5.222 9.589 1.00 89.06 184 PRO A O 1
ATOM 1324 N N . GLY A 1 185 ? 0.876 -6.175 7.646 1.00 89.75 185 GLY A N 1
ATOM 1325 C CA . GLY A 1 185 ? -0.483 -6.548 7.235 1.00 89.75 185 GLY A CA 1
ATOM 1326 C C . GLY A 1 185 ? -1.302 -5.415 6.606 1.00 89.75 185 GLY A C 1
ATOM 1327 O O . GLY A 1 185 ? -2.249 -5.690 5.869 1.00 89.75 185 GLY A O 1
ATOM 1328 N N . LEU A 1 186 ? -0.921 -4.146 6.796 1.00 94.12 186 LEU A N 1
ATOM 1329 C CA . LEU A 1 186 ? -1.576 -3.009 6.144 1.00 94.12 186 LEU A CA 1
ATOM 1330 C C . LEU A 1 186 ? -1.065 -2.873 4.703 1.00 94.12 186 LEU A C 1
ATOM 1332 O O . LEU A 1 186 ? -0.342 -1.941 4.379 1.00 94.12 186 LEU A O 1
ATOM 1336 N N . CYS A 1 187 ? -1.382 -3.845 3.847 1.00 92.94 187 CYS A N 1
ATOM 1337 C CA . CYS A 1 187 ? -0.764 -3.982 2.523 1.00 92.94 187 CYS A CA 1
ATOM 1338 C C . CYS A 1 187 ? -1.695 -3.614 1.362 1.00 92.94 187 CYS A C 1
ATOM 1340 O O . CYS A 1 187 ? -1.209 -3.224 0.300 1.00 92.94 187 CYS A O 1
ATOM 1342 N N . THR A 1 188 ? -3.012 -3.744 1.542 1.00 95.19 188 THR A N 1
ATOM 1343 C CA . THR A 1 188 ? -4.008 -3.531 0.482 1.00 95.19 188 THR A CA 1
ATOM 1344 C C . THR A 1 188 ? -4.986 -2.418 0.835 1.00 95.19 188 THR A C 1
ATOM 1346 O O . THR A 1 188 ? -5.166 -2.062 2.005 1.00 95.19 188 THR A O 1
ATOM 1349 N N . VAL A 1 189 ? -5.644 -1.873 -0.186 1.00 95.88 189 VAL A N 1
ATOM 1350 C CA . VAL A 1 189 ? -6.717 -0.886 -0.017 1.00 95.88 189 VAL A CA 1
ATOM 1351 C C . VAL A 1 189 ? -7.866 -1.465 0.809 1.00 95.88 189 VAL A C 1
ATOM 1353 O O . VAL A 1 189 ? -8.366 -0.781 1.702 1.00 95.88 189 VAL A O 1
ATOM 1356 N N . GLY A 1 190 ? -8.226 -2.735 0.592 1.00 96.38 190 GLY A N 1
ATOM 1357 C CA . GLY A 1 190 ? -9.232 -3.443 1.387 1.00 96.38 190 GLY A CA 1
ATOM 1358 C C . GLY A 1 190 ? -8.905 -3.448 2.880 1.00 96.38 190 GLY A C 1
ATOM 1359 O O . GLY A 1 190 ? -9.761 -3.103 3.698 1.00 96.38 190 GLY A O 1
ATOM 1360 N N . MET A 1 191 ? -7.650 -3.740 3.242 1.00 96.69 191 MET A N 1
ATOM 1361 C CA . MET A 1 191 ? -7.201 -3.697 4.640 1.00 96.69 191 MET A CA 1
ATOM 1362 C C . MET A 1 191 ? -7.265 -2.278 5.215 1.00 96.69 191 MET A C 1
ATOM 1364 O O . MET A 1 191 ? -7.757 -2.092 6.326 1.00 96.69 191 MET A O 1
ATOM 1368 N N . ALA A 1 192 ? -6.831 -1.259 4.464 1.00 96.88 192 ALA A N 1
ATOM 1369 C CA . ALA A 1 192 ? -6.884 0.130 4.925 1.00 96.88 192 ALA A CA 1
ATOM 1370 C C . ALA A 1 192 ? -8.315 0.616 5.184 1.00 96.88 192 ALA A C 1
ATOM 1372 O O . ALA A 1 192 ? -8.587 1.187 6.243 1.00 96.88 192 ALA A O 1
ATOM 1373 N N . VAL A 1 193 ? -9.234 0.365 4.249 1.00 97.00 193 VAL A N 1
ATOM 1374 C CA . VAL A 1 193 ? -10.652 0.725 4.389 1.00 97.00 193 VAL A CA 1
ATOM 1375 C C . VAL A 1 193 ? -11.279 -0.021 5.564 1.00 97.00 193 VAL A C 1
ATOM 1377 O O . VAL A 1 193 ? -11.915 0.615 6.403 1.00 97.00 193 VAL A O 1
ATOM 1380 N N . SER A 1 194 ? -11.031 -1.328 5.690 1.00 96.94 194 SER A N 1
ATOM 1381 C CA . SER A 1 194 ? -11.528 -2.140 6.811 1.00 96.94 194 SER A CA 1
ATOM 1382 C C . SER A 1 194 ? -11.065 -1.590 8.162 1.00 96.94 194 SER A C 1
ATOM 1384 O O . SER A 1 194 ? -11.874 -1.426 9.075 1.00 96.94 194 SER A O 1
ATOM 1386 N N . CYS A 1 195 ? -9.783 -1.229 8.283 1.00 97.06 195 CYS A N 1
ATOM 1387 C CA . CYS A 1 195 ? -9.237 -0.596 9.484 1.00 97.06 195 CYS A CA 1
ATOM 1388 C C . CYS A 1 195 ? -9.925 0.738 9.796 1.00 97.06 195 CYS A C 1
ATOM 1390 O O . CYS A 1 195 ? -10.259 0.993 10.951 1.00 97.06 195 CYS A O 1
ATOM 1392 N N . CYS A 1 196 ? -10.154 1.589 8.792 1.00 96.25 196 CYS A N 1
ATOM 1393 C CA . CYS A 1 196 ? -10.815 2.883 8.987 1.00 96.25 196 CYS A CA 1
ATOM 1394 C C . CYS A 1 196 ? -12.262 2.717 9.466 1.00 96.25 196 CYS A C 1
ATOM 1396 O O . CYS A 1 196 ? -12.661 3.372 10.426 1.00 96.25 196 CYS A O 1
ATOM 1398 N N . LEU A 1 197 ? -13.020 1.802 8.855 1.00 94.62 197 LEU A N 1
ATOM 1399 C CA . LEU A 1 197 ? -14.392 1.503 9.268 1.00 94.62 197 LEU A CA 1
ATOM 1400 C C . LEU A 1 197 ? -14.435 0.946 10.697 1.00 94.62 197 LEU A C 1
ATOM 1402 O O . LEU A 1 197 ? -15.219 1.416 11.519 1.00 94.62 197 LEU A O 1
ATOM 1406 N N . ALA A 1 198 ? -13.543 0.012 11.035 1.00 94.75 198 ALA A N 1
ATOM 1407 C CA . ALA A 1 198 ? -13.438 -0.520 12.392 1.00 94.75 198 ALA A CA 1
ATOM 1408 C C . ALA A 1 198 ? -13.115 0.575 13.427 1.00 94.75 198 ALA A C 1
ATOM 1410 O O . ALA A 1 198 ? -13.694 0.585 14.514 1.00 94.75 198 ALA A O 1
ATOM 1411 N N . MET A 1 199 ? -12.246 1.533 13.086 1.00 95.12 199 MET A N 1
ATOM 1412 C CA . MET A 1 199 ? -11.910 2.670 13.954 1.00 95.12 199 MET A CA 1
ATOM 1413 C C . MET A 1 199 ? -13.091 3.605 14.245 1.00 95.12 199 MET A C 1
ATOM 1415 O O . MET A 1 199 ? -13.082 4.265 15.286 1.00 95.12 199 MET A O 1
ATOM 1419 N N . GLU A 1 200 ? -14.099 3.665 13.373 1.00 92.81 200 GLU A N 1
ATOM 1420 C CA . GLU A 1 200 ? -15.330 4.430 13.626 1.00 92.81 200 GLU A CA 1
ATOM 1421 C C . GLU A 1 200 ? -16.346 3.655 14.473 1.00 92.81 200 GLU A C 1
ATOM 1423 O O . GLU A 1 200 ? -17.124 4.258 15.211 1.00 92.81 200 GLU A O 1
ATOM 1428 N N . VAL A 1 201 ? -16.311 2.321 14.433 1.00 91.69 201 VAL A N 1
ATOM 1429 C CA . VAL A 1 201 ? -17.226 1.464 15.206 1.00 91.69 201 VAL A CA 1
ATOM 1430 C C . VAL A 1 201 ? -16.740 1.243 16.643 1.00 91.69 201 VAL A C 1
ATOM 1432 O O . VAL A 1 201 ? -17.559 1.141 17.556 1.00 91.69 201 VAL A O 1
ATOM 1435 N N . ILE A 1 202 ? -15.423 1.217 16.887 1.00 91.69 202 ILE A N 1
ATOM 1436 C CA . ILE A 1 202 ? -14.844 0.989 18.227 1.00 91.69 202 ILE A CA 1
ATOM 1437 C C . ILE A 1 202 ? -15.447 1.900 19.318 1.00 91.69 202 ILE A C 1
ATOM 1439 O O . ILE A 1 202 ? -15.831 1.366 20.361 1.00 91.69 202 ILE A O 1
ATOM 1443 N N . PRO A 1 203 ? -15.597 3.229 19.126 1.00 87.75 203 PRO A N 1
ATOM 1444 C CA . PRO A 1 203 ? -16.236 4.099 20.114 1.00 87.75 203 PRO A CA 1
ATOM 1445 C C . PRO A 1 203 ? -17.647 3.675 20.515 1.00 87.75 203 PRO A C 1
ATOM 1447 O O . PRO A 1 203 ? -18.035 3.884 21.661 1.00 87.75 203 PRO A O 1
ATOM 1450 N N . LEU A 1 204 ? -18.402 3.104 19.574 1.00 86.00 204 LEU A N 1
ATOM 1451 C CA . LEU A 1 204 ? -19.796 2.701 19.755 1.00 86.00 204 LEU A CA 1
ATOM 1452 C C . LEU A 1 204 ? -19.905 1.348 20.468 1.00 86.00 204 LEU A C 1
ATOM 1454 O O . LEU A 1 204 ? -20.878 1.099 21.174 1.00 86.00 204 LEU A O 1
ATOM 1458 N N . ALA A 1 205 ? -18.901 0.486 20.299 1.00 81.25 205 ALA A N 1
ATOM 1459 C CA . ALA A 1 205 ? -18.854 -0.842 20.903 1.00 81.25 205 ALA A CA 1
ATOM 1460 C C . ALA A 1 205 ? -18.334 -0.840 22.352 1.00 81.25 205 ALA A C 1
ATOM 1462 O O . ALA A 1 205 ? -18.569 -1.798 23.090 1.00 81.25 205 ALA A O 1
ATOM 1463 N N . VAL A 1 206 ? -17.614 0.203 22.784 1.00 77.69 206 VAL A N 1
ATOM 1464 C CA . VAL A 1 206 ? -17.110 0.290 24.162 1.00 77.69 206 VAL A CA 1
ATOM 1465 C C . VAL A 1 206 ? -18.241 0.720 25.107 1.00 77.69 206 VAL A C 1
ATOM 1467 O O . VAL A 1 206 ? -18.765 1.824 24.956 1.00 77.69 206 VAL A O 1
ATOM 1470 N N . PRO A 1 207 ? -18.596 -0.098 26.122 1.00 73.94 207 PRO A N 1
ATOM 1471 C CA . PRO A 1 207 ? -19.715 0.205 27.006 1.00 73.94 207 PRO A CA 1
ATOM 1472 C C . PRO A 1 207 ? -19.524 1.542 27.735 1.00 73.94 207 PRO A C 1
ATOM 1474 O O . PRO A 1 207 ? -18.417 1.803 28.236 1.00 73.94 207 PRO A O 1
ATOM 1477 N N . PRO A 1 208 ? -20.585 2.362 27.859 1.00 71.56 208 PRO A N 1
ATOM 1478 C CA . PRO A 1 208 ? -20.517 3.612 28.596 1.00 71.56 208 PRO A CA 1
ATOM 1479 C C . PRO A 1 208 ? -20.201 3.363 30.076 1.00 71.56 208 PRO A C 1
ATOM 1481 O O . PRO A 1 208 ? -20.403 2.272 30.618 1.00 71.56 208 PRO A O 1
ATOM 1484 N N . ALA A 1 209 ? -19.680 4.393 30.746 1.00 72.44 209 ALA A N 1
ATOM 1485 C CA . ALA A 1 209 ? -19.476 4.337 32.187 1.00 72.44 209 ALA A CA 1
ATOM 1486 C C . ALA A 1 209 ? -20.827 4.108 32.894 1.00 72.44 209 ALA A C 1
ATOM 1488 O O . ALA A 1 209 ? -21.814 4.746 32.514 1.00 72.44 209 ALA A O 1
ATOM 1489 N N . PRO A 1 210 ? -20.894 3.227 33.909 1.00 76.25 210 PRO A N 1
ATOM 1490 C CA . PRO A 1 210 ? -22.121 3.036 34.664 1.00 76.25 210 PRO A CA 1
ATOM 1491 C C . PRO A 1 210 ? -22.552 4.354 35.330 1.00 76.25 210 PRO A C 1
ATOM 1493 O O . PRO A 1 210 ? -21.695 5.141 35.759 1.00 76.25 210 PRO A O 1
ATOM 1496 N N . PRO A 1 211 ? -23.869 4.611 35.423 1.00 72.88 211 PRO A N 1
ATOM 1497 C CA . PRO A 1 211 ? -24.387 5.841 36.006 1.00 72.88 211 PRO A CA 1
ATOM 1498 C C . PRO A 1 211 ? -23.864 6.017 37.440 1.00 72.88 211 PRO A C 1
ATOM 1500 O O . PRO A 1 211 ? -23.861 5.080 38.234 1.00 72.88 211 PRO A O 1
ATOM 1503 N N . GLY A 1 212 ? -23.361 7.215 37.753 1.00 76.38 212 GLY A N 1
ATOM 1504 C CA . GLY A 1 212 ? -22.784 7.549 39.062 1.00 76.38 212 GLY A CA 1
ATOM 1505 C C . GLY A 1 212 ? -21.302 7.195 39.252 1.00 76.38 212 GLY A C 1
ATOM 1506 O O . GLY A 1 212 ? -20.718 7.588 40.260 1.00 76.38 212 GLY A O 1
ATOM 1507 N N . ARG A 1 213 ? -20.652 6.514 38.295 1.00 76.06 213 ARG A N 1
ATOM 1508 C CA . ARG A 1 213 ? -19.210 6.215 38.356 1.00 76.06 213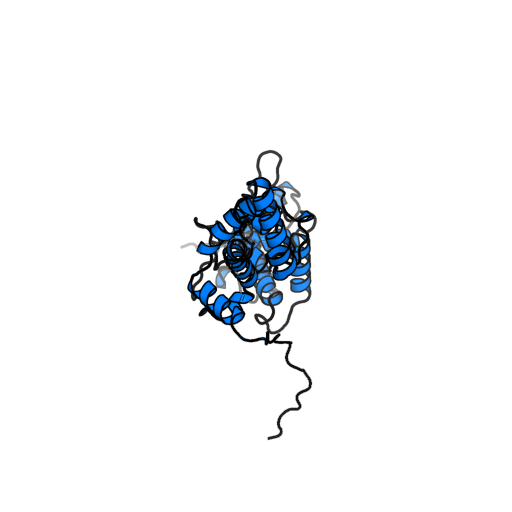 ARG A CA 1
ATOM 1509 C C . ARG A 1 213 ? -18.527 6.513 37.016 1.00 76.06 213 ARG A C 1
ATOM 1511 O O . ARG A 1 213 ? -18.231 5.579 36.266 1.00 76.06 213 ARG A O 1
ATOM 1518 N N . PRO A 1 214 ? -18.266 7.797 36.699 1.00 74.25 214 PRO A N 1
ATOM 1519 C CA . PRO A 1 214 ? -17.588 8.162 35.463 1.00 74.25 214 PRO A CA 1
ATOM 1520 C C . PRO A 1 214 ? -16.222 7.473 35.392 1.00 74.25 214 PRO A C 1
ATOM 1522 O O . PRO A 1 214 ? -15.440 7.486 36.345 1.00 74.25 214 PRO A O 1
ATOM 1525 N N . LEU A 1 215 ? -15.941 6.842 34.253 1.00 73.25 215 LEU A N 1
ATOM 1526 C CA . LEU A 1 215 ? -14.615 6.302 33.979 1.00 73.25 215 LEU A CA 1
ATOM 1527 C C . LEU A 1 215 ? -13.634 7.464 33.880 1.00 73.25 215 LEU A C 1
ATOM 1529 O O . LEU A 1 215 ? -13.902 8.456 33.202 1.00 73.25 215 LEU A O 1
ATOM 1533 N N . ASN A 1 216 ? -12.476 7.331 34.528 1.00 83.44 216 ASN A N 1
ATOM 1534 C CA . ASN A 1 216 ? -11.418 8.303 34.308 1.00 83.44 216 ASN A CA 1
ATOM 1535 C C . ASN A 1 216 ? -10.928 8.215 32.842 1.00 83.44 216 ASN A C 1
ATOM 1537 O O . ASN A 1 216 ? -10.987 7.141 32.229 1.00 83.44 216 ASN A O 1
ATOM 1541 N N . PRO A 1 217 ? -10.418 9.318 32.263 1.00 84.44 217 PRO A N 1
ATOM 1542 C CA . PRO A 1 217 ? -9.988 9.342 30.863 1.00 84.44 217 PRO A CA 1
ATOM 1543 C C . PRO A 1 217 ? -8.964 8.250 30.520 1.00 84.44 217 PRO A C 1
ATOM 1545 O O . PRO A 1 217 ? -8.998 7.668 29.436 1.00 84.44 217 PRO A O 1
ATOM 1548 N N . ALA A 1 218 ? -8.091 7.910 31.473 1.00 87.12 218 ALA A N 1
ATOM 1549 C CA . ALA A 1 218 ? -7.085 6.867 31.311 1.00 87.12 218 ALA A CA 1
ATOM 1550 C C . ALA A 1 218 ? -7.689 5.455 31.184 1.00 87.12 218 ALA A C 1
ATOM 1552 O O . ALA A 1 218 ? -7.179 4.640 30.416 1.00 87.12 218 ALA A O 1
ATOM 1553 N N . ALA A 1 219 ? -8.759 5.141 31.917 1.00 87.12 219 ALA A N 1
ATOM 1554 C CA . ALA A 1 219 ? -9.450 3.858 31.827 1.00 87.12 219 ALA A CA 1
ATOM 1555 C C . ALA A 1 219 ? -10.189 3.728 30.493 1.00 87.12 219 ALA A C 1
ATOM 1557 O O . ALA A 1 219 ? -10.113 2.675 29.857 1.00 87.12 219 ALA A O 1
ATOM 1558 N N . THR A 1 220 ? -10.833 4.801 30.028 1.00 86.94 220 THR A N 1
ATOM 1559 C CA . THR A 1 220 ? -11.462 4.842 28.701 1.00 86.94 220 THR A CA 1
ATOM 1560 C C . THR A 1 220 ? -10.423 4.640 27.599 1.00 86.94 220 THR A C 1
ATOM 1562 O O . THR A 1 220 ? -10.605 3.781 26.740 1.00 86.94 220 THR A O 1
ATOM 1565 N N . ALA A 1 221 ? -9.287 5.341 27.662 1.00 88.38 221 ALA A N 1
ATOM 1566 C CA . ALA A 1 221 ? -8.204 5.187 26.691 1.00 88.38 221 ALA A CA 1
ATOM 1567 C C . ALA A 1 221 ? -7.644 3.753 26.649 1.00 88.38 221 ALA A C 1
ATOM 1569 O O . ALA A 1 221 ? -7.396 3.223 25.563 1.00 88.38 221 ALA A O 1
ATOM 1570 N N . ARG A 1 222 ? -7.496 3.094 27.808 1.00 90.69 222 ARG A N 1
ATOM 1571 C CA . ARG A 1 222 ? -7.075 1.683 27.884 1.00 90.69 222 ARG A CA 1
ATOM 1572 C C . ARG A 1 222 ? -8.092 0.742 27.245 1.00 90.69 222 ARG A C 1
ATOM 1574 O O . ARG A 1 222 ? -7.690 -0.120 26.473 1.00 90.69 222 ARG A O 1
ATOM 1581 N N . ARG A 1 223 ? -9.389 0.921 27.518 1.00 91.44 223 ARG A N 1
ATOM 1582 C CA . ARG A 1 223 ? -10.458 0.104 26.912 1.00 91.44 223 ARG A CA 1
ATOM 1583 C C . ARG A 1 223 ? -10.505 0.260 25.396 1.00 91.44 223 ARG A C 1
ATOM 1585 O O . ARG A 1 223 ? -10.540 -0.740 24.691 1.00 91.44 223 ARG A O 1
ATOM 1592 N N . MET A 1 224 ? -10.433 1.495 24.904 1.00 93.75 224 MET A N 1
ATOM 1593 C CA . MET A 1 224 ? -10.398 1.775 23.465 1.00 93.75 224 MET A CA 1
ATOM 1594 C C . MET A 1 224 ? -9.152 1.173 22.806 1.00 93.75 224 MET A C 1
ATOM 1596 O O . MET A 1 224 ? -9.241 0.587 21.735 1.00 93.75 224 MET A O 1
ATOM 1600 N N . THR A 1 225 ? -7.995 1.260 23.470 1.00 95.12 225 THR A N 1
ATOM 1601 C CA . THR A 1 225 ? -6.747 0.654 22.979 1.00 95.12 225 THR A CA 1
ATOM 1602 C C . THR A 1 225 ? -6.831 -0.871 22.944 1.00 95.12 225 THR A C 1
ATOM 1604 O O . THR A 1 225 ? -6.425 -1.464 21.952 1.00 95.12 225 THR A O 1
ATOM 1607 N N . ALA A 1 226 ? -7.423 -1.505 23.957 1.00 94.38 226 ALA A N 1
ATOM 1608 C CA . ALA A 1 226 ? -7.654 -2.948 23.952 1.00 94.38 226 ALA A CA 1
ATOM 1609 C C . ALA A 1 226 ? -8.617 -3.378 22.828 1.00 94.38 226 ALA A C 1
ATOM 1611 O O . ALA A 1 226 ? -8.342 -4.350 22.130 1.00 94.38 226 ALA A O 1
ATOM 1612 N N . ALA A 1 227 ? -9.704 -2.630 22.604 1.00 95.00 227 ALA A N 1
ATOM 1613 C CA . ALA A 1 227 ? -10.638 -2.888 21.506 1.00 95.00 227 ALA A CA 1
ATOM 1614 C C . ALA A 1 227 ? -9.964 -2.732 20.132 1.00 95.00 227 ALA A C 1
ATOM 1616 O O . ALA A 1 227 ? -10.133 -3.577 19.258 1.00 95.00 227 ALA A O 1
ATOM 1617 N N . TYR A 1 228 ? -9.139 -1.698 19.963 1.00 96.25 228 TYR A N 1
ATOM 1618 C CA . TYR A 1 228 ? -8.298 -1.511 18.782 1.00 96.25 228 TYR A CA 1
ATOM 1619 C C . TYR A 1 228 ? -7.342 -2.684 18.548 1.00 96.25 228 TYR A C 1
ATOM 1621 O O . TYR A 1 228 ? -7.272 -3.196 17.430 1.00 96.25 228 TYR A O 1
ATOM 1629 N N . HIS A 1 229 ? -6.638 -3.139 19.587 1.00 96.31 229 HIS A N 1
ATOM 1630 C CA . HIS A 1 229 ? -5.735 -4.287 19.478 1.00 96.31 229 HIS A CA 1
ATOM 1631 C C . HIS A 1 229 ? -6.487 -5.554 19.070 1.00 96.31 229 HIS A C 1
ATOM 1633 O O . HIS A 1 229 ? -6.021 -6.274 18.196 1.00 96.31 229 HIS A O 1
ATOM 1639 N N . ALA A 1 230 ? -7.668 -5.800 19.633 1.00 94.81 230 ALA A N 1
ATOM 1640 C CA . ALA A 1 230 ? -8.460 -6.978 19.296 1.00 94.81 230 ALA A CA 1
ATOM 1641 C C . ALA A 1 230 ? -9.026 -6.920 17.866 1.00 94.81 230 ALA A C 1
ATOM 1643 O O . ALA A 1 230 ? -8.811 -7.834 17.073 1.00 94.81 230 ALA A O 1
ATOM 1644 N N . VAL A 1 231 ? -9.737 -5.842 17.525 1.00 95.19 231 VAL A N 1
ATOM 1645 C CA . VAL A 1 231 ? -10.512 -5.752 16.278 1.00 95.19 231 VAL A CA 1
ATOM 1646 C C . VAL A 1 231 ? -9.618 -5.452 15.082 1.00 95.19 231 VAL A C 1
ATOM 1648 O O . VAL A 1 231 ? -9.708 -6.127 14.062 1.00 95.19 231 VAL A O 1
ATOM 1651 N N . VAL A 1 232 ? -8.745 -4.449 15.193 1.00 96.12 232 VAL A N 1
ATOM 1652 C CA . VAL A 1 232 ? -7.948 -3.977 14.054 1.00 96.12 232 VAL A CA 1
ATOM 1653 C C . VAL A 1 232 ? -6.652 -4.765 13.948 1.00 96.12 232 VAL A C 1
ATOM 1655 O O . VAL A 1 232 ? -6.370 -5.329 12.894 1.00 96.12 232 VAL A O 1
ATOM 1658 N N . LEU A 1 233 ? -5.867 -4.829 15.027 1.00 95.81 233 LEU A N 1
ATOM 1659 C CA . LEU A 1 233 ? -4.550 -5.466 14.961 1.00 95.81 233 LEU A CA 1
ATOM 1660 C C . LEU A 1 233 ? -4.657 -6.987 14.872 1.00 95.81 233 LEU A C 1
ATOM 1662 O O . LEU A 1 233 ? -4.056 -7.575 13.983 1.00 95.81 233 LEU A O 1
ATOM 1666 N N . GLY A 1 234 ? -5.446 -7.614 15.743 1.00 94.50 234 GLY A N 1
ATOM 1667 C CA . GLY A 1 234 ? -5.671 -9.059 15.723 1.00 94.50 234 GLY A CA 1
ATOM 1668 C C . GLY A 1 234 ? -6.610 -9.497 14.599 1.00 94.50 234 GLY A C 1
ATOM 1669 O O . GLY A 1 234 ? -6.280 -10.408 13.844 1.00 94.50 234 GLY A O 1
ATOM 1670 N N . GLY A 1 235 ? -7.765 -8.837 14.474 1.00 93.94 235 GLY A N 1
ATOM 1671 C CA . GLY A 1 235 ? -8.825 -9.246 13.548 1.00 93.94 235 GLY A CA 1
ATOM 1672 C C . GLY A 1 235 ? -8.533 -8.968 12.072 1.00 93.94 235 GLY A C 1
ATOM 1673 O O . GLY A 1 235 ? -8.764 -9.840 11.237 1.00 93.94 235 GLY A O 1
ATOM 1674 N N . ILE A 1 236 ? -8.017 -7.777 11.747 1.00 95.00 236 ILE A N 1
ATOM 1675 C CA . ILE A 1 236 ? -7.809 -7.346 10.353 1.00 95.00 236 ILE A CA 1
ATOM 1676 C C . ILE A 1 236 ? -6.349 -7.543 9.937 1.00 95.00 236 ILE A C 1
ATOM 1678 O O . ILE A 1 236 ? -6.062 -8.279 8.996 1.00 95.00 236 ILE A O 1
ATOM 1682 N N . LEU A 1 237 ? -5.413 -6.904 10.644 1.00 94.19 237 LEU A N 1
ATOM 1683 C CA . LEU A 1 237 ? -4.005 -6.833 10.234 1.00 94.19 237 LEU A CA 1
ATOM 1684 C C . LEU A 1 237 ? -3.181 -8.067 10.621 1.00 94.19 237 LEU A C 1
ATOM 1686 O O . LEU A 1 237 ? -2.095 -8.269 10.079 1.00 94.19 237 LEU A O 1
ATOM 1690 N N . ARG A 1 238 ? -3.689 -8.884 11.552 1.00 94.19 238 ARG A N 1
ATOM 1691 C CA . ARG A 1 238 ? -3.010 -10.053 12.136 1.00 94.19 238 ARG A CA 1
ATOM 1692 C C . ARG A 1 238 ? -1.590 -9.730 12.614 1.00 94.19 238 ARG A C 1
ATOM 1694 O O . ARG A 1 238 ? -0.652 -10.487 12.367 1.00 94.19 238 ARG A O 1
ATOM 1701 N N . CYS A 1 239 ? -1.425 -8.586 13.275 1.00 92.31 239 CYS A N 1
ATOM 1702 C CA . CYS A 1 239 ? -0.133 -8.099 13.745 1.00 92.31 239 CYS A CA 1
ATOM 1703 C C . CYS A 1 239 ? -0.125 -7.850 15.256 1.00 92.31 239 CYS A C 1
ATOM 1705 O O . CYS A 1 239 ? -1.086 -7.337 15.828 1.00 92.31 239 CYS A O 1
ATOM 1707 N N . GLU A 1 240 ? 1.002 -8.144 15.898 1.00 93.50 240 GLU A N 1
ATOM 1708 C CA . GLU A 1 240 ? 1.190 -7.864 17.319 1.00 93.50 240 GLU A CA 1
ATOM 1709 C C . GLU A 1 240 ? 1.444 -6.367 17.571 1.00 93.50 240 GLU A C 1
ATOM 1711 O O . GLU A 1 240 ? 2.212 -5.742 16.830 1.00 93.50 240 GLU A O 1
ATOM 1716 N N . PRO A 1 241 ? 0.919 -5.776 18.663 1.00 93.00 241 PRO A N 1
ATOM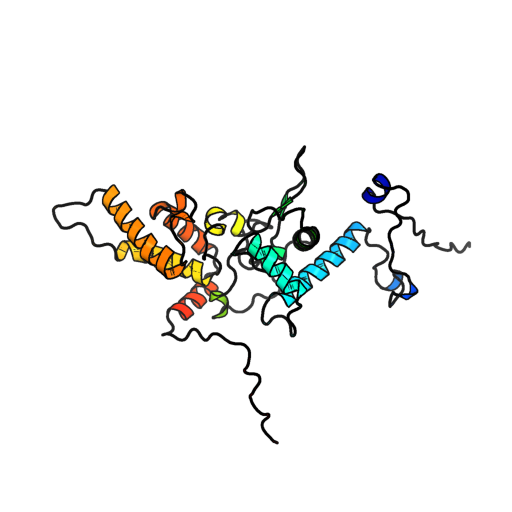 1717 C CA . PRO A 1 241 ? 1.165 -4.370 18.995 1.00 93.00 241 PRO A CA 1
ATOM 1718 C C . PRO A 1 241 ? 2.655 -4.023 19.127 1.00 93.00 241 PRO A C 1
ATOM 1720 O O . PRO A 1 241 ? 3.068 -2.894 18.857 1.00 93.00 241 PRO A O 1
ATOM 1723 N N . ALA A 1 242 ? 3.483 -4.992 19.531 1.00 93.38 242 ALA A N 1
ATOM 1724 C CA . ALA A 1 242 ? 4.928 -4.821 19.658 1.00 93.38 242 ALA A CA 1
ATOM 1725 C C . ALA A 1 242 ? 5.625 -4.547 18.313 1.00 93.38 242 ALA A C 1
ATOM 1727 O O . ALA A 1 242 ? 6.656 -3.873 18.298 1.00 93.38 242 ALA A O 1
ATOM 1728 N N . ALA A 1 243 ? 5.049 -5.007 17.198 1.00 89.56 243 ALA A N 1
ATOM 1729 C CA . ALA A 1 243 ? 5.582 -4.788 15.856 1.00 89.56 243 ALA A CA 1
ATOM 1730 C C . ALA A 1 243 ? 5.317 -3.367 15.326 1.00 89.56 243 ALA A C 1
ATOM 1732 O O . ALA A 1 243 ? 5.916 -2.957 14.334 1.00 89.56 243 ALA A O 1
ATOM 1733 N N . LEU A 1 244 ? 4.440 -2.601 15.984 1.00 91.81 244 LEU A N 1
ATOM 1734 C CA . LEU A 1 244 ? 4.086 -1.249 15.564 1.00 91.81 244 LEU A CA 1
ATOM 1735 C C . LEU A 1 244 ? 5.075 -0.195 16.084 1.00 91.81 244 LEU A C 1
ATOM 1737 O O . LEU A 1 244 ? 5.573 -0.314 17.217 1.00 91.81 244 LEU A O 1
ATOM 1741 N N . PRO A 1 245 ? 5.253 0.911 15.333 1.00 90.19 245 PRO A N 1
ATOM 1742 C CA . PRO A 1 245 ? 5.824 2.144 15.861 1.00 90.19 245 PRO A CA 1
ATOM 1743 C C . PRO A 1 245 ? 5.111 2.582 17.145 1.00 90.19 245 PRO A C 1
ATOM 1745 O O . PRO A 1 245 ? 3.884 2.512 17.233 1.00 90.19 245 PRO A O 1
ATOM 1748 N N . LEU A 1 246 ? 5.872 3.080 18.127 1.00 91.38 246 LEU A N 1
ATOM 1749 C CA . LEU A 1 246 ? 5.356 3.447 19.454 1.00 91.38 246 LEU A CA 1
ATOM 1750 C C . LEU A 1 246 ? 4.069 4.305 19.414 1.00 91.38 246 LEU A C 1
ATOM 1752 O O . LEU A 1 246 ? 3.138 3.978 20.152 1.00 91.38 246 LEU A O 1
ATOM 1756 N N . PRO A 1 247 ? 3.945 5.336 18.547 1.00 91.94 247 PRO A N 1
ATOM 1757 C CA . PRO A 1 247 ? 2.736 6.162 18.498 1.00 91.94 247 PRO A CA 1
ATOM 1758 C C . PRO A 1 247 ? 1.484 5.374 18.079 1.00 91.94 247 PRO A C 1
ATOM 1760 O O . PRO A 1 247 ? 0.408 5.571 18.642 1.00 91.94 247 PRO A O 1
ATOM 1763 N N . LEU A 1 248 ? 1.630 4.426 17.149 1.00 95.12 248 LEU A N 1
ATOM 1764 C CA . LEU A 1 248 ? 0.529 3.627 16.599 1.00 95.12 248 LEU A CA 1
ATOM 1765 C C . LEU A 1 248 ? 0.064 2.502 17.535 1.00 95.12 248 LEU A C 1
ATOM 1767 O O . LEU A 1 248 ? -0.930 1.834 17.251 1.00 95.12 248 LEU A O 1
ATOM 1771 N N . ARG A 1 249 ? 0.740 2.297 18.673 1.00 95.12 249 ARG A N 1
ATOM 1772 C CA . ARG A 1 249 ? 0.300 1.342 19.703 1.00 95.12 249 ARG A CA 1
ATOM 1773 C C . ARG A 1 249 ? -0.917 1.841 20.479 1.00 95.12 249 ARG A C 1
ATOM 1775 O O . ARG A 1 249 ? -1.633 1.028 21.056 1.00 95.12 249 ARG A O 1
ATOM 1782 N N . SER A 1 250 ? -1.149 3.153 20.498 1.00 95.12 250 SER A N 1
ATOM 1783 C CA . SER A 1 250 ? -2.299 3.772 21.160 1.00 95.12 250 SER A CA 1
ATOM 1784 C C . SER A 1 250 ? -3.465 3.970 20.192 1.00 95.12 250 SER A C 1
ATOM 1786 O O . SER A 1 250 ? -3.261 4.355 19.040 1.00 95.12 250 SER A O 1
ATOM 1788 N N . TYR A 1 251 ? -4.695 3.760 20.670 1.00 95.44 251 TYR A N 1
ATOM 1789 C CA . TYR A 1 251 ? -5.890 3.942 19.842 1.00 95.44 251 TYR A CA 1
ATOM 1790 C C . TYR A 1 251 ? -6.032 5.366 19.296 1.00 95.44 251 TYR A C 1
ATOM 1792 O O . TYR A 1 251 ? -6.330 5.546 18.122 1.00 95.44 251 TYR A O 1
ATOM 1800 N N . THR A 1 252 ? -5.820 6.387 20.128 1.00 93.56 252 THR A N 1
ATOM 1801 C CA . THR A 1 252 ? -6.063 7.789 19.754 1.00 93.56 252 THR A CA 1
ATOM 1802 C C . THR A 1 252 ? -5.191 8.226 18.584 1.00 93.56 252 THR A C 1
ATOM 1804 O O . THR A 1 252 ? -5.697 8.779 17.607 1.00 93.56 252 THR A O 1
ATOM 1807 N N . THR A 1 253 ? -3.890 7.941 18.651 1.00 95.19 253 THR A N 1
ATOM 1808 C CA . THR A 1 253 ? -2.960 8.274 17.571 1.00 95.19 253 THR A CA 1
ATOM 1809 C C . THR A 1 253 ? -3.181 7.384 16.352 1.00 95.19 253 THR A C 1
ATOM 1811 O O . THR A 1 253 ? -3.224 7.905 15.239 1.00 95.19 253 THR A O 1
ATOM 1814 N N . ALA A 1 254 ? -3.384 6.074 16.534 1.00 95.94 254 ALA A N 1
ATOM 1815 C CA . ALA A 1 254 ? -3.656 5.164 15.420 1.00 95.94 254 ALA A CA 1
ATOM 1816 C C . ALA A 1 254 ? -4.924 5.562 14.651 1.00 95.94 254 ALA A C 1
ATOM 1818 O O . ALA A 1 254 ? -4.895 5.642 13.425 1.00 95.94 254 ALA A O 1
ATOM 1819 N N . ARG A 1 255 ? -6.011 5.893 15.362 1.00 96.31 255 ARG A N 1
ATOM 1820 C CA . ARG A 1 255 ? -7.261 6.386 14.770 1.00 96.31 255 ARG A CA 1
ATOM 1821 C C . ARG A 1 255 ? -7.030 7.664 13.979 1.00 96.31 255 ARG A C 1
ATOM 1823 O O . ARG A 1 255 ? -7.452 7.737 12.834 1.00 96.31 255 ARG A O 1
ATOM 1830 N N . ALA A 1 256 ? -6.341 8.650 14.554 1.00 95.94 256 ALA A N 1
ATOM 1831 C CA . ALA A 1 256 ? -6.063 9.901 13.852 1.00 95.94 256 ALA A CA 1
ATOM 1832 C C . ALA A 1 256 ? -5.293 9.667 12.541 1.00 95.94 256 ALA A C 1
ATOM 1834 O O . ALA A 1 256 ? -5.622 10.268 11.522 1.00 95.94 256 ALA A O 1
ATOM 1835 N N . ARG A 1 257 ? -4.300 8.768 12.544 1.00 95.50 257 ARG A N 1
ATOM 1836 C CA . ARG A 1 257 ? -3.496 8.460 11.352 1.00 95.50 257 ARG A CA 1
ATOM 1837 C C . ARG A 1 257 ? -4.270 7.656 10.307 1.00 95.50 257 ARG A C 1
ATOM 1839 O O . ARG A 1 257 ? -4.232 8.028 9.139 1.00 95.50 257 ARG A O 1
ATOM 1846 N N . LEU A 1 258 ? -5.005 6.617 10.706 1.00 95.25 258 LEU A N 1
ATOM 1847 C CA . LEU A 1 258 ? -5.825 5.818 9.785 1.00 95.25 258 LEU A CA 1
ATOM 1848 C C . LEU A 1 258 ? -6.964 6.642 9.173 1.00 95.25 258 LEU A C 1
ATOM 1850 O O . LEU A 1 258 ? -7.156 6.619 7.962 1.00 95.25 258 LEU A O 1
ATOM 1854 N N . LEU A 1 259 ? -7.666 7.452 9.967 1.00 95.31 259 LEU A N 1
ATOM 1855 C CA . LEU A 1 259 ? -8.714 8.323 9.433 1.00 95.31 259 LEU A CA 1
ATOM 1856 C C . LEU A 1 259 ? -8.152 9.454 8.565 1.00 95.31 259 LEU A C 1
ATOM 1858 O O . LEU A 1 259 ? -8.823 9.876 7.630 1.00 95.31 259 LEU A O 1
ATOM 1862 N N . ALA A 1 260 ? -6.919 9.910 8.809 1.00 94.56 260 ALA A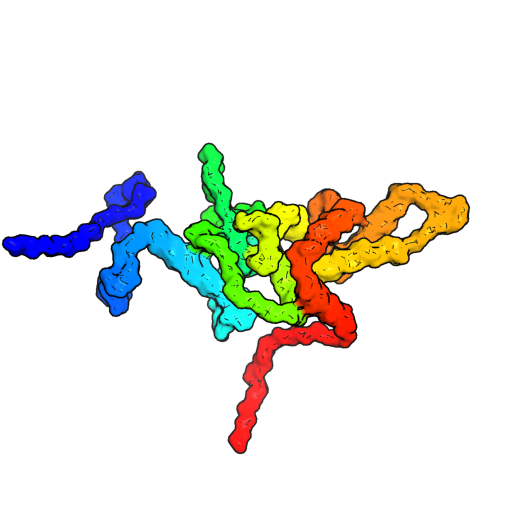 N 1
ATOM 1863 C CA . ALA A 1 260 ? -6.241 10.844 7.910 1.00 94.56 260 ALA A CA 1
ATOM 1864 C C . ALA A 1 260 ? -5.845 10.202 6.570 1.00 94.56 260 ALA A C 1
ATOM 1866 O O . ALA A 1 260 ? -5.740 10.919 5.578 1.00 94.56 260 ALA A O 1
ATOM 1867 N N . LEU A 1 261 ? -5.642 8.880 6.531 1.00 93.62 261 LEU A N 1
ATOM 1868 C CA . LEU A 1 261 ? -5.379 8.116 5.309 1.00 93.62 261 LEU A CA 1
ATOM 1869 C C . LEU A 1 261 ? -6.654 7.921 4.467 1.00 93.62 261 LEU A C 1
ATOM 1871 O O . LEU A 1 261 ? -6.591 7.938 3.243 1.00 93.62 261 LEU A O 1
ATOM 1875 N N . TYR A 1 262 ? -7.819 7.772 5.096 1.00 93.06 262 TYR A N 1
ATOM 1876 C CA . TYR A 1 262 ? -9.069 7.418 4.412 1.00 93.06 262 TYR A CA 1
ATOM 1877 C C . TYR A 1 262 ? -9.468 8.321 3.219 1.00 93.06 262 TYR A C 1
ATOM 1879 O O . TYR A 1 262 ? -9.888 7.780 2.194 1.00 93.06 262 TYR A O 1
ATOM 1887 N N . PRO A 1 263 ? -9.321 9.664 3.273 1.00 92.25 263 PRO A N 1
ATOM 1888 C CA . PRO A 1 263 ? -9.654 10.551 2.155 1.00 92.25 263 PRO A CA 1
ATOM 1889 C C . PRO A 1 263 ? -8.737 10.406 0.935 1.00 92.25 263 PRO A C 1
ATOM 1891 O O . PRO A 1 263 ? -9.091 10.881 -0.139 1.00 92.25 263 PRO A O 1
ATOM 1894 N N . TRP A 1 264 ? -7.572 9.771 1.092 1.00 91.31 264 TRP A N 1
ATOM 1895 C CA . TRP A 1 264 ? -6.621 9.528 0.003 1.00 91.31 264 TRP A CA 1
ATOM 1896 C C . TRP A 1 264 ? -7.029 8.359 -0.885 1.00 91.31 264 TRP A C 1
ATOM 1898 O O . TRP A 1 264 ? -6.485 8.191 -1.973 1.00 91.31 264 TRP A O 1
ATOM 1908 N N . ILE A 1 265 ? -7.972 7.542 -0.419 1.00 93.06 265 ILE A N 1
ATOM 1909 C CA . ILE A 1 265 ? -8.520 6.434 -1.186 1.00 93.06 265 ILE A CA 1
ATOM 1910 C C . ILE A 1 265 ? -9.722 6.967 -1.981 1.00 93.06 265 ILE A C 1
ATOM 1912 O O . ILE A 1 265 ? -10.655 7.516 -1.373 1.00 93.06 265 ILE A O 1
ATOM 1916 N N . PRO A 1 266 ? -9.742 6.798 -3.316 1.00 92.38 266 PRO A N 1
ATOM 1917 C CA . PRO A 1 266 ? -10.852 7.233 -4.154 1.00 92.38 266 PRO A CA 1
ATOM 1918 C C . PRO A 1 266 ? -12.220 6.755 -3.618 1.00 92.38 266 PRO A C 1
ATOM 1920 O O . PRO A 1 266 ? -12.334 5.639 -3.100 1.00 92.38 266 PRO A O 1
ATOM 1923 N N . PRO A 1 267 ? -13.266 7.606 -3.633 1.00 93.44 267 PRO A N 1
ATOM 1924 C CA . PRO A 1 267 ? -14.576 7.280 -3.051 1.00 93.44 267 PRO A CA 1
ATOM 1925 C C . PRO A 1 267 ? -15.242 6.063 -3.701 1.00 93.44 267 PRO A C 1
ATOM 1927 O O . PRO A 1 267 ? -15.875 5.265 -3.018 1.00 93.44 267 PRO A O 1
ATOM 1930 N N . ASP A 1 268 ? -15.058 5.907 -4.999 1.00 93.75 268 ASP A N 1
ATOM 1931 C CA . ASP A 1 268 ? -15.498 4.784 -5.818 1.00 93.75 268 ASP A CA 1
ATOM 1932 C C . ASP A 1 268 ? -14.771 3.475 -5.458 1.00 93.75 268 ASP A C 1
ATOM 1934 O O . ASP A 1 268 ? -15.409 2.432 -5.326 1.00 93.75 268 ASP A O 1
ATOM 1938 N N . TRP A 1 269 ? -13.468 3.528 -5.166 1.00 95.19 269 TRP A N 1
ATOM 1939 C CA . TRP A 1 269 ? -12.726 2.379 -4.629 1.00 95.19 269 TRP A CA 1
ATOM 1940 C C . TRP A 1 269 ? -13.220 2.003 -3.233 1.00 95.19 269 TRP A C 1
ATOM 1942 O O . TRP A 1 269 ? -13.389 0.822 -2.933 1.00 95.19 269 TRP A O 1
ATOM 1952 N N . ARG A 1 270 ? -13.492 2.996 -2.375 1.00 95.06 270 ARG A N 1
ATOM 1953 C CA . ARG A 1 270 ? -14.074 2.764 -1.043 1.00 95.06 270 ARG A CA 1
ATOM 1954 C C . ARG A 1 270 ? -15.454 2.114 -1.140 1.00 95.06 270 ARG A C 1
ATOM 1956 O O . ARG A 1 270 ? -15.733 1.203 -0.366 1.00 95.06 270 ARG A O 1
ATOM 1963 N N . ALA A 1 271 ? -16.284 2.541 -2.090 1.00 94.38 271 ALA A N 1
ATOM 1964 C CA . ALA A 1 271 ? -17.588 1.937 -2.346 1.00 94.38 271 ALA A CA 1
ATOM 1965 C C . ALA A 1 271 ? -17.457 0.484 -2.832 1.00 94.38 271 ALA A C 1
ATOM 1967 O O . ALA A 1 271 ? -18.122 -0.395 -2.289 1.00 94.38 271 ALA A O 1
ATOM 1968 N N . ALA A 1 272 ? -16.551 0.216 -3.778 1.00 95.19 272 ALA A N 1
ATOM 1969 C CA . ALA A 1 272 ? -16.287 -1.135 -4.274 1.00 95.19 272 ALA A CA 1
ATOM 1970 C C . ALA A 1 272 ? -15.792 -2.077 -3.162 1.00 95.19 272 ALA A C 1
ATOM 1972 O O . ALA A 1 272 ? -16.268 -3.202 -3.038 1.00 95.19 272 ALA A O 1
ATOM 1973 N N . VAL A 1 273 ? -14.890 -1.603 -2.298 1.00 95.56 273 VAL A N 1
ATOM 1974 C CA . VAL A 1 273 ? -14.449 -2.354 -1.113 1.00 95.56 273 VAL A CA 1
ATOM 1975 C C . VAL A 1 273 ? -15.594 -2.570 -0.124 1.00 95.56 273 VAL A C 1
ATOM 1977 O O . VAL A 1 273 ? -15.728 -3.662 0.422 1.00 95.56 273 VAL A O 1
ATOM 1980 N N . GLY A 1 274 ? -16.425 -1.551 0.103 1.00 92.88 274 GLY A N 1
ATOM 1981 C CA . GLY A 1 274 ? -17.607 -1.653 0.956 1.00 92.88 274 GLY A CA 1
ATOM 1982 C C . GLY A 1 274 ? -18.582 -2.730 0.479 1.00 92.88 274 GLY A C 1
ATOM 1983 O O . GLY A 1 274 ? -19.082 -3.482 1.308 1.00 92.88 274 GLY A O 1
ATOM 1984 N N . ALA A 1 275 ? -18.786 -2.854 -0.836 1.00 92.38 275 ALA A N 1
ATOM 1985 C CA . ALA A 1 275 ? -19.605 -3.913 -1.422 1.00 92.38 275 ALA A CA 1
ATOM 1986 C C . ALA A 1 275 ? -19.027 -5.308 -1.125 1.00 92.38 275 ALA A C 1
ATOM 1988 O O . ALA A 1 275 ? -19.746 -6.155 -0.606 1.00 92.38 275 ALA A O 1
ATOM 1989 N N . VAL A 1 276 ? -17.718 -5.511 -1.326 1.00 92.50 276 VAL A N 1
ATOM 1990 C CA . VAL A 1 276 ? -17.036 -6.784 -1.002 1.00 92.50 276 VAL A CA 1
ATOM 1991 C C . VAL A 1 276 ? -17.164 -7.142 0.483 1.00 92.50 276 VAL A C 1
ATOM 1993 O O . VAL A 1 276 ? -17.345 -8.302 0.832 1.00 92.50 276 VAL A O 1
ATOM 1996 N N . LEU A 1 277 ? -17.091 -6.155 1.380 1.00 89.88 277 LEU A N 1
ATOM 1997 C CA . LEU A 1 277 ? -17.243 -6.377 2.824 1.00 89.88 277 LEU A CA 1
ATOM 1998 C C . LEU A 1 277 ? -18.682 -6.719 3.248 1.00 89.88 277 LEU A C 1
ATOM 2000 O O . LEU A 1 277 ? -18.875 -7.255 4.339 1.00 89.88 277 LEU A O 1
ATOM 2004 N N . GLN A 1 278 ? -19.679 -6.371 2.432 1.00 84.94 278 GLN A N 1
ATOM 2005 C CA . GLN A 1 278 ? -21.098 -6.632 2.691 1.00 84.94 278 GLN A CA 1
ATOM 2006 C C . GLN A 1 278 ? -21.604 -7.914 2.025 1.00 84.94 278 GLN A C 1
ATOM 2008 O O . GLN A 1 278 ? -22.673 -8.400 2.400 1.00 84.94 278 GLN A O 1
ATOM 2013 N N . GLU A 1 279 ? -20.863 -8.472 1.066 1.00 76.12 279 GLU A N 1
ATOM 2014 C CA . GLU A 1 279 ? -21.206 -9.753 0.460 1.00 76.12 279 GLU A CA 1
ATOM 2015 C C . GLU A 1 279 ? -21.132 -10.876 1.512 1.00 76.12 279 GLU A C 1
ATOM 2017 O O . GLU A 1 279 ? -20.110 -11.039 2.190 1.00 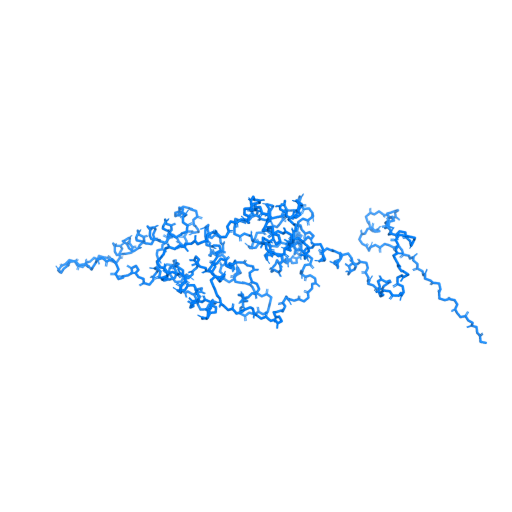76.12 279 GLU A O 1
ATOM 2022 N N . PRO A 1 280 ? -22.209 -11.663 1.690 1.00 46.84 280 PRO A N 1
ATOM 2023 C CA . PRO A 1 280 ? -22.219 -12.781 2.618 1.00 46.84 280 PRO A CA 1
ATOM 2024 C C . PRO A 1 280 ? -21.315 -13.905 2.095 1.00 46.84 280 PRO A C 1
ATOM 2026 O O . PRO A 1 280 ? -21.760 -14.797 1.389 1.00 46.84 280 PRO A O 1
ATOM 2029 N N . GLY A 1 281 ? -20.037 -13.847 2.469 1.00 50.97 281 GLY A N 1
ATOM 2030 C CA . GLY A 1 281 ? -19.125 -14.983 2.563 1.00 50.97 281 GLY A CA 1
ATOM 2031 C C . GLY A 1 281 ? -19.007 -15.885 1.336 1.00 50.97 281 GLY A C 1
ATOM 2032 O O . GLY A 1 281 ? -19.368 -17.049 1.416 1.00 50.97 281 GLY A O 1
ATOM 2033 N N . GLU A 1 282 ? -18.348 -15.408 0.285 1.00 34.31 282 GLU A N 1
ATOM 2034 C CA . GLU A 1 282 ? -17.429 -16.238 -0.498 1.00 34.31 282 GLU A CA 1
ATOM 2035 C C . GLU A 1 282 ? -16.335 -15.322 -1.050 1.00 34.31 282 GLU A C 1
ATOM 2037 O O . GLU A 1 282 ? -16.468 -14.686 -2.092 1.00 34.31 282 GLU A O 1
ATOM 2042 N N . VAL A 1 283 ? -15.218 -15.223 -0.325 1.00 37.69 283 VAL A N 1
ATOM 2043 C CA . VAL A 1 283 ? -13.974 -14.783 -0.958 1.00 37.69 283 VAL A CA 1
ATOM 2044 C C . VAL A 1 283 ? -13.610 -15.902 -1.922 1.00 37.69 283 VAL A C 1
ATOM 2046 O O . VAL A 1 283 ? -12.954 -16.870 -1.535 1.00 37.69 283 VAL A O 1
ATOM 2049 N N . ILE A 1 284 ? -14.087 -15.798 -3.162 1.00 29.73 284 ILE A N 1
ATOM 2050 C CA . ILE A 1 284 ? -13.631 -16.639 -4.259 1.00 29.73 284 ILE A CA 1
ATOM 2051 C C . ILE A 1 284 ? -12.155 -16.291 -4.436 1.00 29.73 284 ILE A C 1
ATOM 2053 O O . ILE A 1 284 ? -11.777 -15.309 -5.076 1.00 29.73 284 ILE A O 1
ATOM 2057 N N . PHE A 1 285 ? -11.293 -17.090 -3.811 1.00 30.94 285 PHE A N 1
ATOM 2058 C CA . PHE A 1 285 ? -9.948 -17.265 -4.313 1.00 30.94 285 PHE A CA 1
ATOM 2059 C C . PHE A 1 285 ? -10.120 -17.773 -5.741 1.00 30.94 285 PHE A C 1
ATOM 2061 O O . PHE A 1 285 ? -10.471 -18.932 -5.949 1.00 30.94 285 PHE A O 1
ATOM 2068 N N . CYS A 1 286 ? -9.881 -16.915 -6.731 1.00 29.55 286 CYS A N 1
ATOM 2069 C CA . CYS A 1 286 ? -9.533 -17.397 -8.057 1.00 29.55 286 CYS A CA 1
ATOM 2070 C C . CYS A 1 286 ? -8.200 -18.140 -7.904 1.00 29.55 286 CYS A C 1
ATOM 2072 O O . CYS A 1 286 ? -7.123 -17.551 -8.012 1.00 29.55 286 CYS A O 1
ATOM 2074 N N . GLY A 1 287 ? -8.278 -19.424 -7.554 1.00 31.83 287 GLY A N 1
ATOM 2075 C CA . GLY A 1 287 ? -7.181 -20.355 -7.737 1.00 31.83 287 GLY A CA 1
ATOM 2076 C C . GLY A 1 287 ? -6.815 -20.414 -9.224 1.00 31.83 287 GLY A C 1
ATOM 2077 O O . GLY A 1 287 ? -7.636 -20.056 -10.077 1.00 31.83 287 GLY A O 1
ATOM 2078 N N . PRO A 1 288 ? -5.578 -20.811 -9.560 1.00 31.31 288 PRO A N 1
ATOM 2079 C CA . PRO A 1 288 ? -5.223 -21.063 -10.950 1.00 31.31 288 PRO A CA 1
ATOM 2080 C C . PRO A 1 288 ? -6.210 -22.083 -11.547 1.00 31.31 288 PRO A C 1
ATOM 2082 O O . PRO A 1 288 ? -6.681 -22.950 -10.811 1.00 31.31 288 PRO A O 1
ATOM 2085 N N . PRO A 1 289 ? -6.551 -21.977 -12.843 1.00 34.84 289 PRO A N 1
ATOM 2086 C CA . PRO A 1 289 ? -7.484 -22.904 -13.471 1.00 34.84 289 PRO A CA 1
ATOM 2087 C C . PRO A 1 289 ? -6.991 -24.342 -13.287 1.00 34.84 289 PRO A C 1
ATOM 2089 O O . PRO A 1 289 ? -5.820 -24.629 -13.550 1.00 34.84 289 PRO A O 1
ATOM 2092 N N . ASP A 1 290 ? -7.886 -25.221 -12.830 1.00 34.59 290 ASP A N 1
ATOM 2093 C CA . ASP A 1 290 ? -7.638 -26.659 -12.767 1.00 34.59 290 ASP A CA 1
ATOM 2094 C C . ASP A 1 290 ? -7.206 -27.152 -14.150 1.00 34.59 290 ASP A C 1
ATOM 2096 O O . ASP A 1 290 ? -7.912 -26.992 -15.149 1.00 34.59 290 ASP A O 1
ATOM 2100 N N . VAL A 1 291 ? -6.020 -27.754 -14.197 1.00 44.25 291 VAL A N 1
ATOM 2101 C CA . VAL A 1 291 ? -5.370 -28.236 -15.425 1.00 44.25 291 VAL A CA 1
ATOM 2102 C C . VAL A 1 291 ? -6.034 -29.517 -15.965 1.00 44.25 291 VAL A C 1
ATOM 2104 O O . VAL A 1 291 ? -5.680 -29.975 -17.044 1.00 44.25 291 VAL A O 1
ATOM 2107 N N . ASP A 1 292 ? -7.060 -30.049 -15.296 1.00 40.75 292 ASP A N 1
ATOM 2108 C CA . ASP A 1 292 ? -7.633 -31.367 -15.607 1.00 40.75 292 ASP A CA 1
ATOM 2109 C C . ASP A 1 292 ? -9.085 -31.348 -16.117 1.00 40.75 292 ASP A C 1
ATOM 2111 O O . ASP A 1 292 ? -9.772 -32.369 -16.083 1.00 40.75 292 ASP A O 1
ATOM 2115 N N . SER A 1 293 ? -9.578 -30.226 -16.653 1.00 42.31 293 SER A N 1
ATOM 2116 C CA . SER A 1 293 ? -10.833 -30.274 -17.421 1.00 42.31 293 SER A CA 1
ATOM 2117 C C . SER A 1 293 ? -10.576 -30.900 -18.801 1.00 42.31 293 SER A C 1
ATOM 2119 O O . SER A 1 293 ? -9.837 -30.312 -19.596 1.00 42.31 293 SER A O 1
ATOM 2121 N N . PRO A 1 294 ? -11.156 -32.074 -19.127 1.00 44.97 294 PRO A N 1
ATOM 2122 C CA . PRO A 1 294 ? -10.972 -32.677 -20.440 1.00 44.97 294 PRO A CA 1
ATOM 2123 C C . PRO A 1 294 ? -11.609 -31.783 -21.515 1.00 44.97 294 PRO A C 1
ATOM 2125 O O . PRO A 1 294 ? -12.631 -31.140 -21.252 1.00 44.97 294 PRO A O 1
ATOM 2128 N N . PRO A 1 295 ? -11.042 -31.727 -22.733 1.00 41.19 295 PRO A N 1
ATOM 2129 C CA . PRO A 1 295 ? -11.624 -30.932 -23.801 1.00 41.19 295 PRO A CA 1
ATOM 2130 C C . PRO A 1 295 ? -13.021 -31.463 -24.131 1.00 41.19 295 PRO A C 1
ATOM 2132 O O . PRO A 1 295 ? -13.209 -32.664 -24.347 1.00 41.19 295 PRO A O 1
ATOM 2135 N N . ALA A 1 296 ? -13.997 -30.554 -24.185 1.00 44.06 296 ALA A N 1
ATOM 2136 C CA . ALA A 1 296 ? -15.305 -30.853 -24.746 1.00 44.06 296 ALA A CA 1
ATOM 2137 C C . ALA A 1 296 ? -15.098 -31.376 -26.176 1.00 44.06 296 ALA A C 1
ATOM 2139 O O . ALA A 1 296 ? -14.498 -30.703 -27.016 1.00 44.06 296 ALA A O 1
ATOM 2140 N N . SER A 1 297 ? -15.516 -32.621 -26.402 1.00 47.34 297 SER A N 1
ATOM 2141 C CA . SER A 1 297 ? -15.482 -33.256 -27.720 1.00 47.34 297 SER A CA 1
ATOM 2142 C C . SER A 1 297 ? -16.480 -32.564 -28.665 1.00 47.34 297 SER A C 1
ATOM 2144 O O . SER A 1 297 ? -17.460 -32.003 -28.169 1.00 47.34 297 SER A O 1
ATOM 2146 N N . PRO A 1 298 ? -16.201 -32.560 -29.982 1.00 55.06 298 PRO A N 1
ATOM 2147 C CA . PRO A 1 298 ? -16.915 -31.756 -30.979 1.00 55.06 298 PRO A CA 1
ATOM 2148 C C . PRO A 1 298 ? -18.407 -32.079 -31.108 1.00 55.06 298 PRO A C 1
ATOM 2150 O O . PRO A 1 298 ? -18.793 -33.249 -30.881 1.00 55.06 298 PRO A O 1
#

Sequence (298 aa):
MGSRSVSLVDRAYSPAAYTANPHARLVGVGAACMPAPPALGGFGLLPLVEHVRGRHAALAARCLVGACPGLGAVQLPWALVALALLQHLHPAASPLCLLTARVTPARGLHPAAVLVLGRPVPASCPALVQLASAFFALPPPVIITPPEPGPWCFNAPLWGNPFLPGPAPGRSLDTDFADLANVPGLCTVGMAVSCCLAMEVIPLAVPPAPPGRPLNPAATARRMTAAYHAVVLGGILRCEPAALPLPLRSYTTARARLLALYPWIPPDWRAAVGAVLQEPGEVIFCGPPDVDSPPASP